Protein AF-A0A7W4DTB3-F1 (afdb_monomer)

Nearest PDB structures (foldseek):
  3ejv-assembly1_A  TM=5.074E-01  e=4.130E-02  Novosphingobium aromaticivorans DSM 12444
  3aa6-assembly1_B  TM=3.117E-01  e=7.736E-01  Gallus gallus
  4wwu-assembly1_L  TM=3.482E-01  e=9.611E-01  Saccharomyces cerevisiae S288C
  6yfn-assembly1_AA  TM=1.992E-01  e=2.695E+00  Leviviridae sp.

Solvent-accessible surface area (backbone atoms only — not comparable to full-atom values): 11008 Å² total; per-residue (Å²): 120,70,69,62,57,53,53,51,55,52,50,57,52,48,52,54,47,30,69,72,65,73,37,58,72,48,84,45,84,53,93,99,42,79,48,71,44,78,46,69,75,80,87,60,77,84,63,58,68,61,44,42,54,50,42,28,65,76,48,52,39,73,63,69,43,74,32,88,74,73,74,44,65,18,55,27,33,28,37,45,67,52,77,78,46,77,46,67,34,77,84,67,48,29,42,39,31,38,31,32,40,33,36,31,27,36,36,72,49,67,46,97,90,67,50,77,50,73,52,75,44,68,60,43,93,80,31,55,36,45,24,33,32,34,25,42,60,76,77,50,66,74,44,81,72,31,66,44,88,56,68,48,48,52,88,76,53,50,72,68,56,46,54,52,38,49,44,36,65,39,75,53,102,87,44,70,65,45,67,38,57,26,29,41,102,84,76,43,80,40,76,80

Secondary structure (DSSP, 8-state):
-HHHHHHHHHHHHHHHHHHHHTPPEEEEEETTEEEEEE---------HHHHHHHHHHHH-B-S-EE-TTT--EESEEEEEEEEEEEEE-TTSSEEEEEEEEEEEEEEE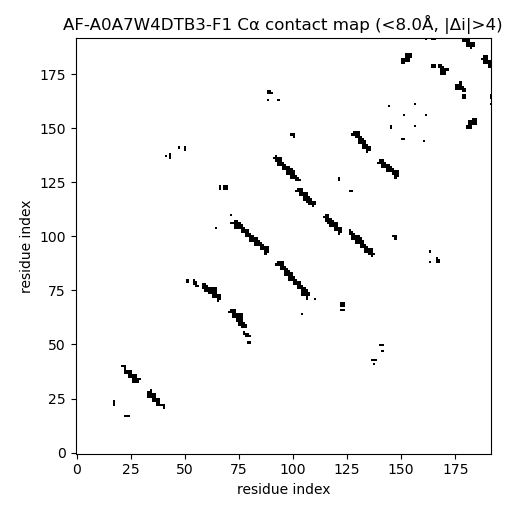EE-TTS-EEEEEEE-STTSEEEEEEEEETTTPPEEEEE-TT-PPBTTT--HHHHHHHHT-EEEETTEEEEE-EEE-TTS-EEE-

Foldseek 3Di:
DVVVVVVVVVVVVVVVVCVVQVWDWDFDDDDPDTDTDTDDPPDADPCVVVVQVVQFVVFKAQPWDQQPAVRATFRIKGKGWDFDDWDAFPVRFKIKTKTKIAIWGWGAQADPVGDTDTDIDGSDPPRMAMWMWMATPPDGDIDTLGHGPDQAEPVPDDPVSLSRQQRDFDDDPVDGRDGGWHAYPVRDIDGD

Mean predicted aligned error: 11.98 Å

pLDDT: mean 78.8, std 17.23, range [38.72, 96.88]

Radius of gyration: 24.23 Å; Cα contacts (8 Å, |Δi|>4): 323; chains: 1; bounding box: 67×29×68 Å

Structure (mmCIF, N/CA/C/O backbone):
data_AF-A0A7W4DTB3-F1
#
_entry.id   AF-A0A7W4DTB3-F1
#
loop_
_atom_site.group_PDB
_atom_site.id
_atom_site.type_symbol
_atom_site.label_atom_id
_atom_site.label_alt_id
_atom_site.label_comp_id
_atom_site.label_asym_id
_atom_site.label_entity_id
_atom_site.label_seq_id
_atom_site.pdbx_PDB_ins_code
_atom_site.Cartn_x
_atom_site.Cartn_y
_atom_site.Cartn_z
_atom_site.occupancy
_atom_site.B_iso_or_equiv
_atom_site.auth_seq_id
_atom_site.auth_comp_id
_atom_site.auth_asym_id
_atom_site.auth_atom_id
_atom_site.pdbx_PDB_model_num
ATOM 1 N N . MET A 1 1 ? -46.819 -8.241 35.708 1.00 43.91 1 MET A N 1
ATOM 2 C CA . MET A 1 1 ? -45.363 -8.417 35.913 1.00 43.91 1 MET A CA 1
ATOM 3 C C . MET A 1 1 ? -44.677 -8.988 34.667 1.00 43.91 1 MET A C 1
ATOM 5 O O . MET A 1 1 ? -43.567 -8.569 34.381 1.00 43.91 1 MET A O 1
ATOM 9 N N . GLU A 1 2 ? -45.366 -9.807 33.858 1.00 45.75 2 GLU A N 1
ATOM 10 C CA . GLU A 1 2 ? -44.845 -10.419 32.615 1.00 45.75 2 GLU A CA 1
ATOM 11 C C . GLU A 1 2 ? -44.408 -9.452 31.493 1.00 45.75 2 GLU A C 1
ATOM 13 O O . GLU A 1 2 ? -43.556 -9.803 30.679 1.00 45.75 2 GLU A O 1
ATOM 18 N N . SER A 1 3 ? -44.958 -8.232 31.407 1.00 54.69 3 SER A N 1
ATOM 19 C CA . SER A 1 3 ? -44.625 -7.311 30.304 1.00 54.69 3 SER A CA 1
ATOM 20 C C . SER A 1 3 ? -43.216 -6.718 30.410 1.00 54.69 3 SER A C 1
ATOM 22 O O . SER A 1 3 ? -42.586 -6.462 29.389 1.00 54.69 3 SER A O 1
ATOM 24 N N . LYS A 1 4 ? -42.687 -6.539 31.628 1.00 52.06 4 LYS A N 1
ATOM 25 C CA . LYS A 1 4 ? -41.342 -5.980 31.847 1.00 52.06 4 LYS A CA 1
ATOM 26 C C . LYS A 1 4 ? -40.232 -6.975 31.498 1.00 52.06 4 LYS A C 1
ATOM 28 O O . LYS A 1 4 ? -39.213 -6.572 30.947 1.00 52.06 4 LYS A O 1
ATOM 33 N N . GLU A 1 5 ? -40.441 -8.262 31.765 1.00 55.69 5 GLU A N 1
ATOM 34 C CA . GLU A 1 5 ? -39.482 -9.319 31.411 1.00 55.69 5 GLU A CA 1
ATOM 35 C C . GLU A 1 5 ? -39.421 -9.567 29.903 1.00 55.69 5 GLU A C 1
ATOM 37 O O . GLU A 1 5 ? -38.329 -9.690 29.348 1.00 55.69 5 GLU A O 1
ATOM 42 N N . LYS A 1 6 ? -40.570 -9.537 29.214 1.00 52.69 6 LYS A N 1
ATOM 43 C CA . LYS A 1 6 ? -40.611 -9.654 27.748 1.00 52.69 6 LYS A CA 1
ATOM 44 C C . LYS A 1 6 ? -39.906 -8.485 27.048 1.00 52.69 6 LYS A C 1
ATOM 46 O O . LYS A 1 6 ? -39.202 -8.707 26.069 1.00 52.69 6 LYS A O 1
ATOM 51 N N . VAL A 1 7 ? -40.026 -7.262 27.576 1.00 53.34 7 VAL A N 1
ATOM 52 C CA . VAL A 1 7 ? -39.307 -6.080 27.054 1.00 53.34 7 VAL A CA 1
ATOM 53 C C . VAL A 1 7 ? -37.794 -6.200 27.260 1.00 53.34 7 VAL A C 1
ATOM 55 O O . VAL A 1 7 ? -37.027 -5.857 26.363 1.00 53.34 7 VAL A O 1
ATOM 58 N N . LYS A 1 8 ? -37.351 -6.730 28.405 1.00 57.28 8 LYS A N 1
ATOM 59 C CA . LYS A 1 8 ? -35.924 -6.946 28.678 1.00 57.28 8 LYS A CA 1
ATOM 60 C C . LYS A 1 8 ? -35.319 -7.983 27.722 1.00 57.28 8 LYS A C 1
ATOM 62 O O . LYS A 1 8 ? -34.313 -7.704 27.086 1.00 57.28 8 LYS A O 1
ATOM 67 N N . SER A 1 9 ? -36.004 -9.110 27.527 1.00 55.34 9 SER A N 1
ATOM 68 C CA . SER A 1 9 ? -35.577 -10.169 26.600 1.00 55.34 9 SER A CA 1
ATOM 69 C C . SER A 1 9 ? -35.523 -9.711 25.134 1.00 55.34 9 SER A C 1
ATOM 71 O O . SER A 1 9 ? -34.610 -10.095 24.398 1.00 55.34 9 SER A O 1
ATOM 73 N N . ALA A 1 10 ? -36.465 -8.862 24.711 1.00 54.28 10 ALA A N 1
ATOM 74 C CA . ALA A 1 10 ? -36.450 -8.274 23.375 1.00 54.28 10 ALA A CA 1
ATOM 75 C C . ALA A 1 10 ? -35.263 -7.314 23.185 1.00 54.28 10 ALA A C 1
ATOM 77 O O . ALA A 1 10 ? -34.589 -7.379 22.161 1.00 54.28 10 ALA A O 1
ATOM 78 N N . ASN A 1 11 ? -34.959 -6.475 24.181 1.00 57.03 11 ASN A N 1
ATOM 79 C CA . ASN A 1 11 ? -33.799 -5.581 24.136 1.00 57.03 11 ASN A CA 1
ATOM 80 C C . ASN A 1 11 ? -32.469 -6.349 24.118 1.00 57.03 11 ASN A C 1
ATOM 82 O O . ASN A 1 11 ? -31.587 -5.990 23.346 1.00 57.03 11 ASN A O 1
ATOM 86 N N . ASP A 1 12 ? -32.353 -7.438 24.879 1.00 60.88 12 ASP A N 1
ATOM 87 C CA . ASP A 1 12 ? -31.153 -8.284 24.878 1.00 60.88 12 ASP A CA 1
ATOM 88 C C . ASP A 1 12 ? -30.946 -8.987 23.522 1.00 60.88 12 ASP A C 1
ATOM 90 O O . ASP A 1 12 ? -29.818 -9.211 23.092 1.00 60.88 12 ASP A O 1
ATOM 94 N N . SER A 1 13 ? -32.033 -9.328 22.823 1.00 56.81 13 SER A N 1
ATOM 95 C CA . SER A 1 13 ? -31.967 -9.933 21.483 1.00 56.81 13 SER A CA 1
ATOM 96 C C . SER A 1 13 ? -31.612 -8.909 20.404 1.00 56.81 13 SER A C 1
ATOM 98 O O . SER A 1 13 ? -30.879 -9.231 19.474 1.00 56.81 13 SER A O 1
ATOM 100 N N . ILE A 1 14 ? -32.097 -7.672 20.544 1.00 55.41 14 ILE A N 1
ATOM 101 C CA . ILE A 1 14 ? -31.749 -6.557 19.657 1.00 55.41 14 ILE A CA 1
ATOM 102 C C . ILE A 1 14 ? -30.272 -6.198 19.816 1.00 55.41 14 ILE A C 1
ATOM 104 O O . ILE A 1 14 ? -29.586 -6.114 18.807 1.00 55.41 14 ILE A O 1
ATOM 108 N N . ALA A 1 15 ? -29.767 -6.094 21.048 1.00 55.94 15 ALA A N 1
ATOM 109 C CA . ALA A 1 15 ? -28.352 -5.826 21.310 1.00 55.94 15 ALA A CA 1
ATOM 110 C C . ALA A 1 15 ? -27.435 -6.874 20.655 1.00 55.94 15 ALA A C 1
ATOM 112 O O . ALA A 1 15 ? -26.439 -6.523 20.034 1.00 55.94 15 ALA A O 1
ATOM 113 N N . LYS A 1 16 ? -27.817 -8.159 20.701 1.00 55.72 16 LYS A N 1
ATOM 114 C CA . LYS A 1 16 ? -27.079 -9.235 20.016 1.00 55.72 16 LYS A CA 1
ATOM 115 C C . LYS A 1 16 ? -27.068 -9.081 18.498 1.00 55.72 16 LYS A C 1
ATOM 117 O O . LYS A 1 16 ? -26.080 -9.426 17.860 1.00 55.72 16 LYS A O 1
ATOM 122 N N . TYR A 1 17 ? -28.164 -8.599 17.915 1.00 47.66 17 TYR A N 1
ATOM 123 C CA . TYR A 1 17 ? -28.226 -8.321 16.482 1.00 47.66 17 TYR A CA 1
ATOM 124 C C . TYR A 1 17 ? -27.432 -7.060 16.114 1.00 47.66 17 TYR A C 1
ATOM 126 O O . TYR A 1 17 ? -26.686 -7.109 15.147 1.00 47.66 17 TYR A O 1
ATOM 134 N N . GLU A 1 18 ? -27.517 -5.979 16.898 1.00 51.66 18 GLU A N 1
ATOM 135 C CA . GLU A 1 18 ? -26.706 -4.758 16.730 1.00 51.66 18 GLU A CA 1
ATOM 136 C C . GLU A 1 18 ? -25.205 -5.064 16.774 1.00 51.66 18 GLU A C 1
ATOM 138 O O . GLU A 1 18 ? -24.447 -4.577 15.936 1.00 51.66 18 GLU A O 1
ATOM 143 N N . GLU A 1 19 ? -24.794 -5.915 17.714 1.00 51.34 19 GLU A N 1
ATOM 144 C CA . GLU A 1 19 ? -23.419 -6.387 17.864 1.00 51.34 19 GLU A CA 1
ATOM 145 C C . GLU A 1 19 ? -22.994 -7.271 16.681 1.00 51.34 19 GLU A C 1
ATOM 147 O O . GLU A 1 19 ? -21.894 -7.115 16.155 1.00 51.34 19 GLU A O 1
ATOM 152 N N . ALA A 1 20 ? -23.886 -8.142 16.195 1.00 45.22 20 ALA A N 1
ATOM 153 C CA . ALA A 1 20 ? -23.613 -9.016 15.055 1.00 45.22 20 ALA A CA 1
ATOM 154 C C . ALA A 1 20 ? -23.569 -8.287 13.699 1.00 45.22 20 ALA A C 1
ATOM 156 O O . ALA A 1 20 ? -22.930 -8.784 12.772 1.00 45.22 20 ALA A O 1
ATOM 157 N N . THR A 1 21 ? -24.253 -7.145 13.548 1.00 40.19 21 THR A N 1
ATOM 158 C CA . THR A 1 21 ? -24.394 -6.448 12.253 1.00 40.19 21 THR A CA 1
ATOM 159 C C . THR A 1 21 ? -23.811 -5.037 12.214 1.00 40.19 21 THR A C 1
ATOM 161 O O . THR A 1 21 ? -23.895 -4.391 11.170 1.00 40.19 21 THR A O 1
ATOM 164 N N . GLN A 1 22 ? -23.234 -4.544 13.317 1.00 45.69 22 GLN A N 1
ATOM 165 C CA . GLN A 1 22 ? -22.662 -3.193 13.451 1.00 45.69 22 GLN A CA 1
ATOM 166 C C . GLN A 1 22 ? -23.616 -2.056 13.026 1.00 45.69 22 GLN A C 1
ATOM 168 O O . GLN A 1 22 ? -23.198 -1.002 12.547 1.00 45.69 22 GLN A O 1
ATOM 173 N N . THR A 1 23 ? -24.925 -2.246 13.193 1.00 47.22 23 THR A N 1
ATOM 174 C CA . THR A 1 23 ? -25.947 -1.229 12.891 1.00 47.22 23 THR A CA 1
ATOM 175 C C . THR A 1 23 ? -26.345 -0.474 14.152 1.00 47.22 23 THR A C 1
ATOM 177 O O . THR A 1 23 ? -26.603 -1.093 15.181 1.00 47.22 23 THR A O 1
ATOM 180 N N . LYS A 1 24 ? -26.452 0.858 14.071 1.00 48.97 24 LYS A N 1
ATOM 181 C CA . LYS A 1 24 ? -26.896 1.713 15.182 1.00 48.97 24 LYS A CA 1
ATOM 182 C C . LYS A 1 24 ? -28.392 1.991 15.065 1.00 48.97 24 LYS A C 1
ATOM 184 O O . LYS A 1 24 ? -28.848 2.461 14.025 1.00 48.97 24 LYS A O 1
ATOM 189 N N . ILE A 1 25 ? -29.147 1.742 16.129 1.00 50.62 25 ILE A N 1
ATOM 190 C CA . ILE A 1 25 ? -30.555 2.133 16.204 1.00 50.62 25 ILE A CA 1
ATOM 191 C C . ILE A 1 25 ? -30.652 3.574 16.717 1.00 50.62 25 ILE A C 1
ATOM 193 O O . ILE A 1 25 ? -30.139 3.897 17.789 1.00 50.62 25 ILE A O 1
ATOM 197 N N . THR A 1 26 ? -31.334 4.447 15.976 1.00 50.59 26 THR A N 1
ATOM 198 C CA . THR A 1 26 ? -31.724 5.784 16.455 1.00 50.59 26 THR A CA 1
ATOM 199 C C . THR A 1 26 ? -33.208 5.807 16.805 1.00 50.59 26 THR A C 1
ATOM 201 O O . THR A 1 26 ? -34.052 5.367 16.025 1.00 50.59 26 THR A O 1
ATOM 204 N N . GLU A 1 27 ? -33.534 6.301 18.002 1.00 41.25 27 GLU A N 1
ATOM 205 C CA . GLU A 1 27 ? -34.921 6.462 18.445 1.00 41.25 27 GLU A CA 1
ATOM 206 C C . GLU A 1 27 ? -35.532 7.721 17.826 1.00 41.25 27 GLU A C 1
ATOM 208 O O . GLU A 1 27 ? -35.135 8.840 18.156 1.00 41.25 27 GLU A O 1
ATOM 213 N N . VAL A 1 28 ? -36.540 7.546 16.970 1.00 45.19 28 VAL A N 1
ATOM 214 C CA . VAL A 1 28 ? -37.376 8.649 16.487 1.00 45.19 28 VAL A CA 1
ATOM 215 C C . VAL 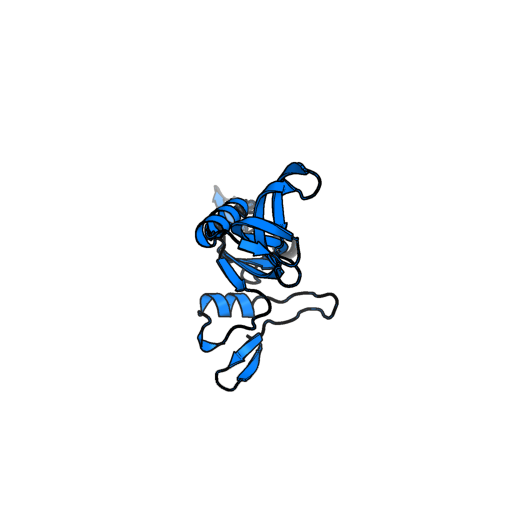A 1 28 ? -38.710 8.589 17.231 1.00 45.19 28 VAL A C 1
ATOM 217 O O . VAL A 1 28 ? -39.398 7.566 17.235 1.00 45.19 28 VAL A O 1
ATOM 220 N N . LYS A 1 29 ? -39.075 9.680 17.914 1.00 42.56 29 LYS A N 1
ATOM 221 C CA . LYS A 1 29 ? -40.377 9.806 18.586 1.00 42.56 29 LYS A CA 1
ATOM 222 C C . LYS A 1 29 ? -41.400 10.368 17.603 1.00 42.56 29 LYS A C 1
ATOM 224 O O . LYS A 1 29 ? -41.325 11.545 17.262 1.00 42.56 29 LYS A O 1
ATOM 229 N N . GLN A 1 30 ? -42.369 9.550 17.204 1.00 39.62 30 GLN A N 1
ATOM 230 C CA . GLN A 1 30 ? -43.551 9.986 16.461 1.00 39.62 30 GLN A CA 1
ATOM 231 C C . GLN A 1 30 ? -44.800 9.415 17.148 1.00 39.62 30 GLN A C 1
ATOM 233 O O . GLN A 1 30 ? -44.889 8.212 17.368 1.00 39.62 30 GLN A O 1
ATOM 238 N N . ASP A 1 31 ? -45.722 10.292 17.559 1.00 39.78 31 ASP A N 1
ATOM 239 C CA . ASP A 1 31 ? -47.079 9.984 18.042 1.00 39.78 31 ASP A CA 1
ATOM 240 C C . ASP A 1 31 ? -47.229 8.717 18.910 1.00 39.78 31 ASP A C 1
ATOM 242 O O . ASP A 1 31 ? -47.778 7.699 18.496 1.00 39.78 31 ASP A O 1
ATOM 246 N N . ASN A 1 32 ? -46.764 8.803 20.164 1.00 46.94 32 ASN A N 1
ATOM 247 C CA . ASN A 1 32 ? -46.911 7.780 21.216 1.00 46.94 32 ASN A CA 1
ATOM 248 C C . ASN A 1 32 ? -46.344 6.379 20.897 1.00 46.94 32 ASN A C 1
ATOM 250 O O . ASN A 1 32 ? -46.542 5.452 21.686 1.00 46.94 32 ASN A O 1
ATOM 254 N N . VAL A 1 33 ? -45.580 6.230 19.812 1.00 38.72 33 VAL A N 1
ATOM 255 C CA . VAL A 1 33 ? -44.836 5.015 19.468 1.00 38.72 33 VAL A CA 1
ATOM 256 C C . VAL A 1 33 ? -43.369 5.385 19.237 1.00 38.72 33 VAL A C 1
ATOM 258 O O . VAL A 1 33 ? -43.036 6.229 18.411 1.00 38.72 33 VAL A O 1
ATOM 261 N N . THR A 1 34 ? -42.458 4.759 19.983 1.00 40.50 34 THR A N 1
ATOM 262 C CA . THR A 1 34 ? -41.018 4.872 19.712 1.00 40.50 34 THR A CA 1
ATOM 263 C C . THR A 1 34 ? -40.685 3.929 18.560 1.00 40.50 34 THR A C 1
ATOM 265 O O . THR A 1 34 ? -40.636 2.713 18.755 1.00 40.50 34 THR A O 1
ATOM 268 N N . VAL A 1 35 ? -40.485 4.464 17.356 1.00 43.41 35 VAL A N 1
ATOM 269 C CA . VAL A 1 35 ? -40.032 3.671 16.207 1.00 43.41 35 VAL A CA 1
ATOM 270 C C . VAL A 1 35 ? -38.503 3.678 16.216 1.00 43.41 35 VAL A C 1
ATOM 272 O O . VAL A 1 35 ? -37.864 4.725 16.127 1.00 43.41 35 VAL A O 1
ATOM 275 N N . LYS A 1 36 ? -37.916 2.491 16.394 1.00 47.53 36 LYS A N 1
ATOM 276 C CA . LYS A 1 36 ? -36.474 2.245 16.294 1.00 47.53 36 LYS A CA 1
ATOM 277 C C . LYS A 1 36 ? -36.113 2.161 14.810 1.00 47.53 36 LYS A C 1
ATOM 279 O O . LYS A 1 36 ? -36.442 1.168 14.164 1.00 47.53 36 LYS A O 1
ATOM 284 N N . GLU A 1 37 ? -35.493 3.200 14.260 1.00 46.69 37 GLU A N 1
ATOM 285 C CA . GLU A 1 37 ? -35.033 3.185 12.870 1.00 46.69 37 GLU A CA 1
ATOM 286 C C . GLU A 1 37 ? -33.700 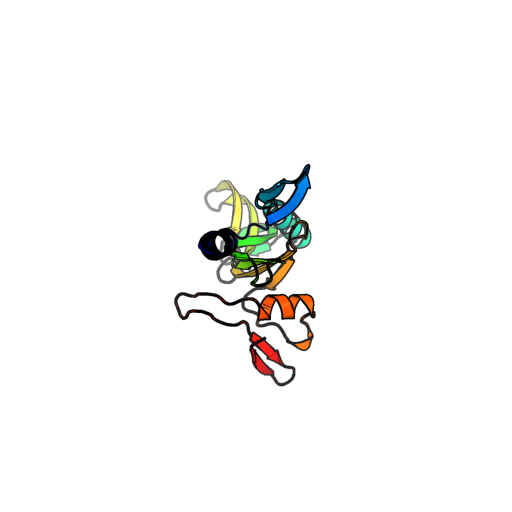2.431 12.786 1.00 46.69 37 GLU A C 1
ATOM 288 O O . GLU A 1 37 ? -32.745 2.740 13.503 1.00 46.69 37 GLU A O 1
ATOM 293 N N . ILE A 1 38 ? -33.650 1.411 11.928 1.00 47.66 38 ILE A N 1
ATOM 294 C CA . ILE A 1 38 ? -32.428 0.665 11.627 1.00 47.66 38 ILE A CA 1
ATOM 295 C C . ILE A 1 38 ? -31.621 1.523 10.654 1.00 47.66 38 ILE A C 1
ATOM 297 O O . ILE A 1 38 ? -31.946 1.583 9.465 1.00 47.66 38 ILE A O 1
ATOM 301 N N . VAL A 1 39 ? -30.572 2.190 11.138 1.00 52.28 39 VAL A N 1
ATOM 302 C CA . VAL A 1 39 ? -29.661 2.913 10.248 1.00 52.28 39 VAL A CA 1
ATOM 303 C C . VAL A 1 39 ? -28.894 1.872 9.438 1.00 52.28 39 VAL A C 1
ATOM 305 O O . VAL A 1 39 ? -28.107 1.091 9.975 1.00 52.28 39 VAL A O 1
ATOM 308 N N . LYS A 1 40 ? -29.177 1.828 8.135 1.00 50.81 40 LYS A N 1
ATOM 309 C CA . LYS A 1 40 ? -28.500 0.963 7.163 1.00 50.81 40 LYS A CA 1
ATOM 310 C C . LYS A 1 40 ? -26.979 1.171 7.282 1.00 50.81 40 LYS A C 1
ATOM 312 O O . LYS A 1 40 ? -26.571 2.326 7.433 1.00 50.81 40 LYS A O 1
ATOM 317 N N . PRO A 1 41 ? -26.140 0.118 7.198 1.00 55.50 41 PRO A N 1
ATOM 318 C CA . PRO A 1 41 ? -24.694 0.303 7.179 1.00 55.50 41 PRO A CA 1
ATOM 319 C C . PRO A 1 41 ? -24.340 1.327 6.101 1.00 55.50 41 PRO A C 1
ATOM 321 O O . PRO A 1 41 ? -24.828 1.247 4.968 1.00 55.50 41 PRO A O 1
ATOM 324 N N . MET A 1 42 ? -23.561 2.336 6.490 1.00 58.28 42 MET A N 1
ATOM 325 C CA . MET A 1 42 ? -23.154 3.400 5.586 1.00 58.28 42 MET A CA 1
ATOM 326 C C . MET A 1 42 ? -22.261 2.767 4.523 1.00 58.28 42 MET A C 1
ATOM 328 O O . MET A 1 42 ? -21.120 2.405 4.797 1.00 58.28 42 MET A O 1
ATOM 332 N N . ALA A 1 43 ? -22.801 2.578 3.319 1.00 65.69 43 ALA A N 1
ATOM 333 C CA . ALA A 1 43 ? -21.998 2.163 2.185 1.00 65.69 43 ALA A CA 1
ATOM 334 C C . ALA A 1 43 ? -21.000 3.287 1.906 1.00 65.69 43 ALA A C 1
ATOM 336 O O . ALA A 1 43 ? -21.387 4.381 1.494 1.00 65.69 43 ALA A O 1
ATOM 337 N N . PHE A 1 44 ? -19.726 3.027 2.162 1.00 69.62 44 PHE A N 1
ATOM 338 C CA . PHE A 1 44 ? -18.643 3.916 1.780 1.00 69.62 44 PHE A CA 1
ATOM 339 C C . PHE A 1 44 ? -17.885 3.268 0.622 1.00 69.62 44 PHE A C 1
ATOM 341 O O . PHE A 1 44 ? -17.809 2.042 0.504 1.00 69.62 44 PHE A O 1
ATOM 348 N N . LYS A 1 45 ? -17.340 4.095 -0.265 1.00 78.88 45 LYS A N 1
ATOM 349 C CA . LYS A 1 45 ? -16.458 3.605 -1.318 1.00 78.88 45 LYS A CA 1
ATOM 350 C C . LYS A 1 45 ? -15.049 3.491 -0.752 1.00 78.88 45 LYS A C 1
ATOM 352 O O . LYS A 1 45 ? -14.552 4.413 -0.107 1.00 78.88 45 LYS A O 1
ATOM 357 N N . ALA A 1 46 ? -14.414 2.343 -0.971 1.00 80.56 46 ALA A N 1
ATOM 358 C CA . ALA A 1 46 ? -13.017 2.174 -0.597 1.00 80.56 46 ALA A CA 1
ATOM 359 C C . ALA A 1 46 ? -12.119 3.096 -1.439 1.00 80.56 46 ALA A C 1
ATOM 361 O O . ALA A 1 46 ? -11.172 3.650 -0.898 1.00 80.56 46 ALA A O 1
ATOM 362 N N . ASP A 1 47 ? -12.450 3.321 -2.718 1.00 89.50 47 ASP A N 1
ATOM 363 C CA . ASP A 1 47 ? -11.700 4.186 -3.644 1.00 89.50 47 ASP A CA 1
ATOM 364 C C . ASP A 1 47 ? -10.206 3.811 -3.747 1.00 89.50 47 ASP A C 1
ATOM 366 O O . ASP A 1 47 ? -9.328 4.671 -3.764 1.00 89.50 47 ASP A O 1
ATOM 370 N N . TRP A 1 48 ? -9.910 2.506 -3.775 1.00 92.69 48 TRP A N 1
ATOM 371 C CA . TRP A 1 48 ? -8.536 1.995 -3.841 1.00 92.69 48 TRP A CA 1
ATOM 372 C C . TRP A 1 48 ? -7.837 2.330 -5.168 1.00 92.69 48 TRP A C 1
ATOM 374 O O . TRP A 1 48 ? -6.681 2.736 -5.162 1.00 92.69 48 TRP A O 1
ATOM 384 N N . GLU A 1 49 ? -8.556 2.266 -6.290 1.00 92.75 49 GLU A N 1
ATOM 385 C CA . GLU A 1 49 ? -8.024 2.616 -7.618 1.00 92.75 49 GLU A CA 1
ATOM 386 C C . GLU A 1 49 ? -7.497 4.064 -7.660 1.00 92.75 49 GLU A C 1
ATOM 388 O O . GLU A 1 49 ? -6.433 4.330 -8.212 1.00 92.75 49 GLU A O 1
ATOM 393 N N . ILE A 1 50 ? -8.181 4.996 -6.979 1.00 94.31 50 ILE A N 1
ATOM 394 C CA . ILE A 1 50 ? -7.746 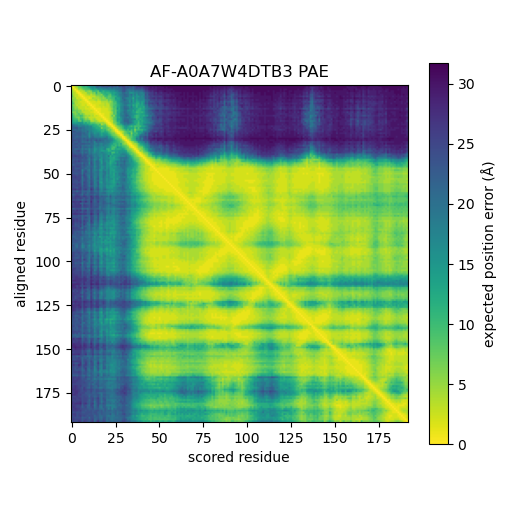6.401 -6.872 1.00 94.31 50 ILE A CA 1
ATOM 395 C C . ILE A 1 50 ? -6.397 6.498 -6.145 1.00 94.31 50 ILE A C 1
ATOM 397 O O . ILE A 1 50 ? -5.537 7.304 -6.508 1.00 94.31 50 ILE A O 1
ATOM 401 N N . PHE A 1 51 ? -6.200 5.678 -5.111 1.00 95.50 5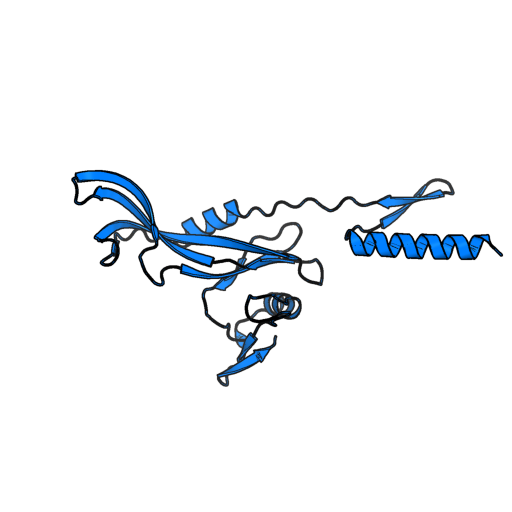1 PHE A N 1
ATOM 402 C CA . PHE A 1 51 ? -4.932 5.613 -4.392 1.00 95.50 51 PHE A CA 1
ATOM 403 C C . PHE A 1 51 ? -3.811 5.037 -5.262 1.00 95.50 51 PHE A C 1
ATOM 405 O O . PHE A 1 51 ? -2.724 5.612 -5.283 1.00 95.50 51 PHE A O 1
ATOM 412 N N . GLU A 1 52 ? -4.064 3.962 -6.010 1.00 95.44 52 GLU A N 1
ATOM 413 C CA . GLU A 1 52 ? -3.073 3.370 -6.920 1.00 95.44 52 GLU A CA 1
ATOM 414 C C . GLU A 1 52 ? -2.634 4.354 -8.013 1.00 95.44 52 GLU A C 1
ATOM 416 O O . GLU A 1 52 ? -1.437 4.495 -8.274 1.00 95.44 52 GLU A O 1
ATOM 421 N N . GLU A 1 53 ? -3.573 5.094 -8.609 1.00 95.88 53 GLU A N 1
ATOM 422 C CA . GLU A 1 53 ? -3.265 6.131 -9.600 1.00 95.88 53 GLU A CA 1
ATOM 423 C C . GLU A 1 53 ? -2.401 7.254 -9.010 1.00 95.88 53 GLU A C 1
ATOM 425 O O . GLU A 1 53 ? -1.407 7.673 -9.618 1.00 95.88 53 GLU A O 1
ATOM 430 N N . LYS A 1 54 ? -2.754 7.728 -7.807 1.00 96.62 54 LYS A N 1
ATOM 431 C CA . LYS A 1 54 ? -1.988 8.752 -7.085 1.00 96.62 54 LYS A CA 1
ATOM 432 C C . LYS A 1 54 ? -0.579 8.253 -6.762 1.00 96.62 54 LYS A C 1
ATOM 434 O O . LYS A 1 54 ? 0.389 8.946 -7.072 1.00 96.62 54 LYS A O 1
ATOM 439 N N . LEU A 1 55 ? -0.456 7.034 -6.236 1.00 96.50 55 LEU A N 1
ATOM 440 C CA . LEU A 1 55 ? 0.822 6.408 -5.902 1.00 96.50 55 LEU A CA 1
ATOM 441 C C . LEU A 1 55 ? 1.715 6.248 -7.137 1.00 96.50 55 LEU A C 1
ATOM 443 O O . LEU A 1 55 ? 2.892 6.618 -7.093 1.00 96.50 55 LEU A O 1
ATOM 447 N N . LYS A 1 56 ? 1.164 5.753 -8.253 1.00 96.38 56 LYS A N 1
ATOM 448 C CA . LYS A 1 56 ? 1.892 5.642 -9.524 1.00 96.38 56 LYS A CA 1
ATOM 449 C C . LYS A 1 56 ? 2.438 7.000 -9.941 1.00 96.38 56 LYS A C 1
ATOM 451 O O . LYS A 1 56 ? 3.624 7.111 -10.230 1.00 96.38 56 LYS A O 1
ATOM 456 N N . LYS A 1 57 ? 1.600 8.039 -9.932 1.00 96.88 57 LYS A N 1
ATOM 457 C CA . LYS A 1 57 ? 1.993 9.396 -10.331 1.00 96.88 57 LYS A CA 1
ATOM 458 C C . LYS A 1 57 ? 3.080 9.990 -9.430 1.00 96.88 57 LYS A C 1
ATOM 460 O O . LYS A 1 57 ? 4.001 10.616 -9.941 1.00 96.88 57 LYS A O 1
ATOM 465 N N . GLU A 1 58 ? 2.972 9.808 -8.118 1.00 96.50 58 GLU A N 1
ATOM 466 C CA . GLU A 1 58 ? 3.921 10.349 -7.134 1.00 96.50 58 GLU A CA 1
ATOM 467 C C . GLU A 1 58 ? 5.281 9.642 -7.157 1.00 96.50 58 GLU A C 1
ATOM 469 O O . GLU A 1 58 ? 6.295 10.245 -6.816 1.00 96.50 58 GLU A O 1
ATOM 474 N N . THR A 1 59 ? 5.313 8.374 -7.569 1.00 95.94 59 THR A N 1
ATOM 475 C CA . THR A 1 59 ? 6.524 7.538 -7.543 1.00 95.94 59 THR A CA 1
ATOM 476 C C . THR A 1 59 ? 7.109 7.251 -8.922 1.00 95.94 59 THR A C 1
ATOM 478 O O . THR A 1 59 ? 8.083 6.503 -9.027 1.00 95.94 59 THR A O 1
ATOM 481 N N . MET A 1 60 ? 6.520 7.814 -9.979 1.00 96.75 60 MET A N 1
ATOM 482 C CA . MET A 1 60 ? 6.993 7.621 -11.342 1.00 96.75 60 MET A CA 1
ATOM 483 C C . MET A 1 60 ? 8.357 8.286 -11.538 1.00 96.75 60 MET A C 1
ATOM 485 O O . MET A 1 60 ? 8.500 9.500 -11.408 1.00 96.75 60 MET A O 1
ATOM 489 N N . ASP A 1 61 ? 9.344 7.483 -11.915 1.00 96.31 61 ASP A N 1
ATOM 490 C CA . ASP A 1 61 ? 10.664 7.923 -12.346 1.00 96.31 61 ASP A CA 1
ATOM 491 C C . ASP A 1 61 ? 10.790 7.682 -13.850 1.00 96.31 61 ASP A C 1
ATOM 493 O O . ASP A 1 61 ? 10.820 6.539 -14.309 1.00 96.31 61 ASP A O 1
ATOM 497 N N . THR A 1 62 ? 10.844 8.770 -14.617 1.00 95.81 62 THR A N 1
ATOM 498 C CA . THR A 1 62 ? 10.951 8.747 -16.082 1.00 95.81 62 THR A CA 1
ATOM 499 C C . THR A 1 62 ? 12.387 8.589 -16.578 1.00 95.81 62 THR A C 1
ATOM 501 O O . THR A 1 62 ? 12.647 8.756 -17.768 1.00 95.81 62 THR A O 1
ATOM 504 N N . THR A 1 63 ? 13.340 8.330 -15.683 1.00 94.19 63 THR A N 1
ATOM 505 C CA . THR A 1 63 ? 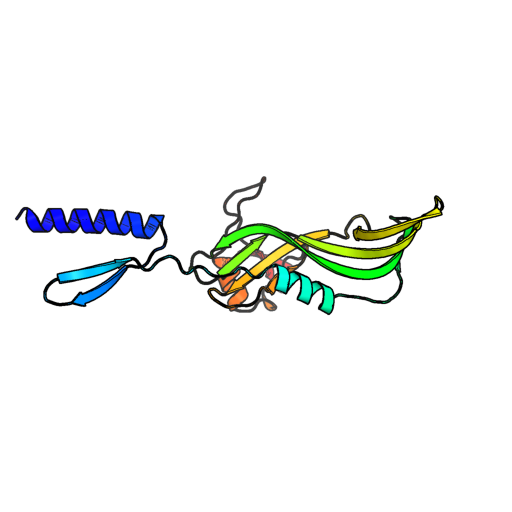14.711 7.995 -16.059 1.00 94.19 63 THR A CA 1
ATOM 506 C C . THR A 1 63 ? 14.730 6.579 -16.633 1.00 94.19 63 THR A C 1
ATOM 508 O O . THR A 1 63 ? 14.369 5.637 -15.921 1.00 94.19 63 THR A O 1
ATOM 511 N N . PRO A 1 64 ? 15.170 6.383 -17.891 1.00 91.25 64 PRO A N 1
ATOM 512 C CA . PRO A 1 64 ? 15.249 5.049 -18.464 1.00 91.25 64 PRO A CA 1
ATOM 513 C C . PRO A 1 64 ? 16.138 4.136 -17.620 1.00 91.25 64 PRO A C 1
ATOM 515 O O . PRO A 1 64 ? 17.255 4.506 -17.251 1.00 91.25 64 PRO A O 1
ATOM 518 N N . TYR A 1 65 ? 15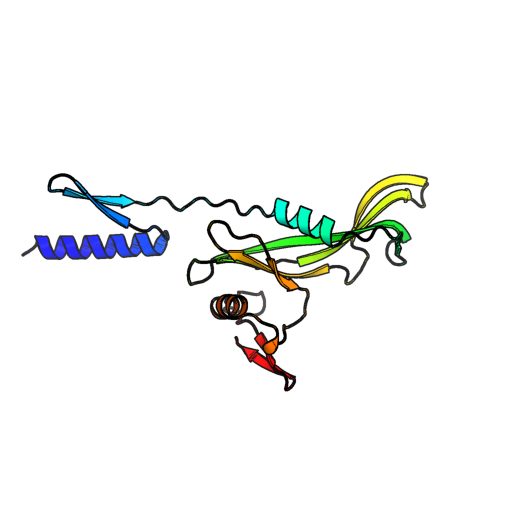.658 2.927 -17.347 1.00 90.44 65 TYR A N 1
ATOM 519 C CA . TYR A 1 65 ? 16.329 1.974 -16.467 1.00 90.44 65 TYR A CA 1
ATOM 520 C C . TYR A 1 65 ? 16.536 0.643 -17.182 1.00 90.44 65 TYR A C 1
ATOM 522 O O . TYR A 1 65 ? 15.592 0.062 -17.708 1.00 90.44 65 TYR A O 1
ATOM 530 N N . TYR A 1 66 ? 17.770 0.144 -17.200 1.00 90.88 66 TYR A N 1
ATOM 531 C CA . TYR A 1 66 ? 18.063 -1.206 -17.675 1.00 90.88 66 TYR A CA 1
ATOM 532 C C . TYR A 1 66 ? 18.159 -2.158 -16.485 1.00 90.88 66 TYR A C 1
ATOM 534 O O . TYR A 1 66 ? 18.977 -1.946 -15.587 1.00 90.88 66 TYR A O 1
ATOM 542 N N . SER A 1 67 ? 17.330 -3.200 -16.478 1.00 88.75 67 SER A N 1
ATOM 543 C CA . SER A 1 67 ? 17.378 -4.242 -15.454 1.00 88.75 67 SER A CA 1
ATOM 544 C C . SER A 1 67 ? 18.203 -5.418 -15.947 1.00 88.75 67 SER A C 1
ATOM 546 O O . SER A 1 67 ? 17.850 -6.100 -16.906 1.00 88.75 67 SER A O 1
ATOM 548 N N . GLU A 1 68 ? 19.273 -5.720 -15.219 1.00 88.25 68 GLU A N 1
ATOM 549 C CA . GLU A 1 68 ? 20.074 -6.917 -15.472 1.00 88.25 68 GLU A CA 1
ATOM 550 C C . GLU A 1 68 ? 19.316 -8.222 -15.196 1.00 88.25 68 GLU A C 1
ATOM 552 O O . GLU A 1 68 ? 19.732 -9.271 -15.684 1.00 88.25 68 GLU A O 1
ATOM 557 N N . VAL A 1 69 ? 18.228 -8.173 -14.418 1.00 87.56 69 VAL A N 1
ATOM 558 C CA . VAL A 1 69 ? 17.434 -9.353 -14.043 1.00 87.56 69 VAL A CA 1
ATOM 559 C C . VAL A 1 69 ? 16.475 -9.745 -15.162 1.00 87.56 69 VAL A C 1
ATOM 561 O O . VAL A 1 69 ? 16.389 -10.916 -15.509 1.00 87.56 69 VAL A O 1
ATOM 564 N N . THR A 1 70 ? 15.777 -8.762 -15.728 1.00 86.94 70 THR A N 1
ATOM 565 C CA . THR A 1 70 ? 14.770 -8.979 -16.785 1.00 86.94 70 THR A CA 1
ATOM 566 C C . THR A 1 70 ? 15.342 -8.811 -18.191 1.00 86.94 70 THR A C 1
ATOM 568 O O . THR A 1 70 ? 14.679 -9.163 -19.154 1.00 86.94 70 THR A O 1
ATOM 571 N N . LYS A 1 71 ? 16.572 -8.286 -18.322 1.00 88.50 71 LYS A N 1
ATOM 572 C CA . LYS A 1 71 ? 17.218 -7.935 -19.603 1.00 88.50 71 LYS A CA 1
ATOM 573 C C . LYS A 1 71 ? 16.432 -6.915 -20.435 1.00 88.50 71 LYS A C 1
ATOM 575 O O . LYS A 1 71 ? 16.691 -6.725 -21.618 1.00 88.50 71 LYS A O 1
ATOM 580 N N . HIS A 1 72 ? 15.531 -6.176 -19.792 1.00 89.81 72 HIS A N 1
ATOM 581 C CA . HIS A 1 72 ? 14.726 -5.138 -20.419 1.00 89.81 72 HIS A CA 1
ATOM 582 C C . HIS A 1 72 ? 15.218 -3.732 -20.070 1.00 89.81 72 HIS A C 1
ATOM 584 O O . HIS A 1 72 ? 15.717 -3.462 -18.970 1.00 89.81 72 HIS A O 1
ATOM 590 N N . ARG A 1 73 ? 15.057 -2.812 -21.030 1.00 91.88 73 ARG A N 1
ATOM 591 C CA . ARG A 1 73 ? 15.213 -1.370 -20.821 1.00 91.88 73 ARG A CA 1
ATOM 592 C C . ARG A 1 73 ? 13.833 -0.736 -20.700 1.00 91.88 73 ARG A C 1
ATOM 594 O O . ARG A 1 73 ? 13.110 -0.633 -21.683 1.00 91.88 73 ARG A O 1
ATOM 601 N N . TYR A 1 74 ? 13.503 -0.295 -19.499 1.00 94.25 74 TYR A N 1
ATOM 602 C CA . TYR A 1 74 ? 12.242 0.355 -19.179 1.00 94.25 74 TYR A CA 1
ATOM 603 C C . TYR A 1 74 ? 12.301 1.843 -19.494 1.00 94.25 74 TYR A C 1
ATOM 605 O O . TYR A 1 74 ? 13.320 2.497 -19.251 1.00 94.25 74 TYR A O 1
ATOM 613 N N . GLN A 1 75 ? 11.196 2.375 -20.011 1.00 95.06 75 GLN A N 1
ATOM 614 C CA . GLN A 1 75 ? 11.061 3.800 -20.310 1.00 95.06 75 GLN A CA 1
ATOM 615 C C . GLN A 1 75 ? 10.894 4.622 -19.028 1.00 95.06 75 GLN A C 1
ATOM 617 O O . GLN A 1 75 ? 11.460 5.703 -18.899 1.00 95.06 75 GLN A O 1
ATOM 622 N N . TYR A 1 76 ? 10.134 4.082 -18.075 1.00 95.94 76 TYR A N 1
ATOM 623 C CA . TYR A 1 76 ? 9.940 4.643 -16.746 1.00 95.94 76 TYR A CA 1
ATOM 624 C C . TYR A 1 76 ? 9.683 3.525 -15.734 1.00 95.94 76 TYR A C 1
ATOM 626 O O . TYR A 1 76 ? 9.333 2.398 -16.095 1.00 95.94 76 TYR A O 1
ATOM 634 N N . THR A 1 77 ? 9.856 3.835 -14.453 1.00 96.44 77 THR A N 1
ATOM 635 C CA . THR A 1 77 ? 9.512 2.940 -13.341 1.00 96.44 77 THR A CA 1
ATOM 636 C C . THR A 1 77 ? 8.527 3.625 -12.409 1.00 96.44 77 THR A C 1
ATOM 638 O O . THR A 1 77 ? 8.474 4.850 -12.370 1.00 96.44 77 THR A O 1
ATOM 641 N N . PHE A 1 78 ? 7.723 2.863 -11.678 1.00 96.88 78 PHE A N 1
ATOM 642 C CA . PHE A 1 78 ? 6.751 3.409 -10.730 1.00 96.88 78 PHE A CA 1
ATOM 643 C C . PHE A 1 78 ? 6.455 2.407 -9.615 1.00 96.88 78 PHE A C 1
ATOM 645 O O . PHE A 1 78 ? 6.780 1.223 -9.721 1.00 96.88 78 PHE A O 1
ATOM 652 N N . THR A 1 79 ? 5.843 2.878 -8.532 1.00 95.62 79 THR A N 1
ATOM 653 C CA . THR A 1 79 ? 5.335 2.020 -7.458 1.00 95.62 79 THR A CA 1
ATOM 654 C C . THR A 1 79 ? 3.852 1.757 -7.667 1.00 95.62 79 THR A C 1
ATOM 656 O O . THR A 1 79 ? 3.088 2.671 -7.970 1.00 95.62 79 THR A O 1
ATOM 659 N N . THR A 1 80 ? 3.447 0.509 -7.473 1.00 95.44 80 THR A N 1
ATOM 660 C CA . THR A 1 80 ? 2.051 0.099 -7.344 1.00 95.44 80 THR A CA 1
ATOM 661 C C . THR A 1 80 ? 1.816 -0.551 -5.982 1.00 95.44 80 THR A C 1
ATOM 663 O O . THR A 1 80 ? 2.768 -0.930 -5.289 1.00 95.44 80 THR A O 1
ATOM 666 N N . ALA A 1 81 ? 0.553 -0.679 -5.597 1.00 95.25 81 ALA A N 1
ATOM 667 C CA . ALA A 1 81 ? 0.129 -1.327 -4.369 1.00 95.25 81 ALA A CA 1
ATOM 668 C C . ALA A 1 81 ? -0.855 -2.458 -4.682 1.00 95.25 81 ALA A C 1
ATOM 670 O O . ALA A 1 81 ? -1.468 -2.486 -5.738 1.00 95.25 81 ALA A O 1
ATOM 671 N N . SER A 1 82 ? -1.001 -3.404 -3.767 1.00 93.06 82 SER A N 1
ATOM 672 C CA . SER A 1 82 ? -2.069 -4.403 -3.813 1.00 93.06 82 SER A CA 1
ATOM 673 C C . SER A 1 82 ? -2.553 -4.687 -2.403 1.00 93.06 82 SER A C 1
ATOM 675 O O . SER A 1 82 ? -1.782 -4.526 -1.459 1.00 93.06 82 SER A O 1
ATOM 677 N N . ILE A 1 83 ? -3.807 -5.116 -2.259 1.00 92.00 83 ILE A N 1
ATOM 678 C CA . ILE A 1 83 ? -4.399 -5.541 -0.985 1.00 92.00 83 ILE A CA 1
ATOM 679 C C . ILE A 1 83 ? -4.639 -7.047 -1.028 1.00 92.00 83 ILE A C 1
ATOM 681 O O . ILE A 1 83 ? -5.163 -7.578 -2.005 1.00 92.00 83 ILE A O 1
ATOM 685 N N . THR A 1 84 ? -4.279 -7.727 0.053 1.00 88.94 84 THR A N 1
ATOM 686 C CA . THR A 1 84 ? -4.594 -9.139 0.290 1.00 88.94 84 THR A CA 1
ATOM 687 C C . THR A 1 84 ? -5.671 -9.320 1.349 1.00 88.94 84 THR A C 1
ATOM 689 O O . THR A 1 84 ? -6.412 -10.297 1.286 1.00 88.94 84 THR A O 1
ATOM 692 N N . ASP A 1 85 ? -5.767 -8.396 2.304 1.00 86.12 85 ASP A N 1
ATOM 693 C CA . ASP A 1 85 ? -6.721 -8.463 3.406 1.00 86.12 85 ASP A CA 1
ATOM 694 C C . ASP A 1 85 ? -7.118 -7.059 3.873 1.00 86.12 85 ASP A C 1
ATOM 696 O O . ASP A 1 85 ? -6.305 -6.132 3.824 1.00 86.12 85 ASP A O 1
ATOM 700 N N . ILE A 1 86 ? -8.361 -6.897 4.324 1.00 87.94 86 ILE A N 1
ATOM 701 C CA . ILE A 1 86 ? -8.885 -5.626 4.828 1.00 87.94 86 ILE A CA 1
ATOM 702 C C . ILE A 1 86 ? -9.770 -5.862 6.047 1.00 87.94 86 ILE A C 1
ATOM 704 O O . ILE A 1 86 ? -10.639 -6.732 6.049 1.00 87.94 86 ILE A O 1
ATOM 708 N N . GLN A 1 87 ? -9.582 -5.031 7.064 1.00 84.25 87 GLN A N 1
ATOM 709 C CA . GLN A 1 87 ? -10.378 -5.044 8.280 1.00 84.25 87 GLN A CA 1
ATOM 710 C C . GLN A 1 87 ? -10.727 -3.627 8.724 1.00 84.25 87 GLN A C 1
ATOM 712 O O . GLN A 1 87 ? -10.078 -2.649 8.351 1.00 84.25 87 GLN A O 1
ATOM 717 N N . THR A 1 88 ? -11.771 -3.514 9.533 1.00 83.69 88 THR A N 1
ATOM 718 C CA . THR A 1 88 ? -12.086 -2.276 10.246 1.00 83.69 88 THR A CA 1
ATOM 719 C C . THR A 1 88 ? -11.336 -2.274 11.576 1.00 83.69 88 THR A C 1
ATOM 721 O O . THR A 1 88 ? -11.215 -3.319 12.212 1.00 83.69 88 THR A O 1
ATOM 724 N N . SER A 1 89 ? -10.827 -1.120 12.007 1.00 79.62 89 SER A N 1
ATOM 725 C CA . SER A 1 89 ? -10.266 -0.962 13.352 1.00 79.62 89 SER A CA 1
ATOM 726 C C . SER A 1 89 ? -11.319 -1.255 14.425 1.00 79.62 89 SER A C 1
ATOM 728 O O . SER A 1 89 ? -12.512 -1.029 14.210 1.00 79.62 89 SER A O 1
ATOM 730 N N . ASN A 1 90 ? -10.890 -1.693 15.613 1.00 74.81 90 ASN A N 1
ATOM 731 C CA . ASN A 1 90 ? -11.802 -2.024 16.719 1.00 74.81 90 ASN A CA 1
ATOM 732 C C . ASN A 1 90 ? -12.734 -0.863 17.109 1.00 74.81 90 ASN A C 1
ATOM 734 O O . ASN A 1 90 ? -13.879 -1.077 17.500 1.00 74.81 90 ASN A O 1
ATOM 738 N N . ASN A 1 91 ? -12.260 0.376 16.970 1.00 75.38 91 ASN A N 1
ATOM 739 C CA . ASN A 1 91 ? -13.037 1.586 17.239 1.00 75.38 91 ASN A CA 1
ATOM 740 C C . ASN A 1 91 ? -13.978 2.013 16.087 1.00 75.38 91 ASN A C 1
ATOM 742 O O . ASN A 1 91 ? -14.692 3.008 16.226 1.00 75.38 91 ASN A O 1
ATOM 746 N N . GLY A 1 92 ? -13.984 1.302 14.954 1.00 79.00 92 GLY A N 1
ATOM 747 C CA . GLY A 1 92 ? -14.851 1.573 13.803 1.00 79.00 92 GLY A CA 1
ATOM 748 C C . GLY A 1 92 ? -14.484 2.811 12.976 1.00 79.00 92 GLY A C 1
ATOM 749 O O . GLY A 1 92 ? -15.245 3.189 12.087 1.00 79.00 92 GLY A O 1
ATOM 750 N N . GLN A 1 93 ? -13.359 3.472 13.265 1.00 85.44 93 GLN A N 1
ATOM 751 C CA . GLN A 1 93 ? -12.989 4.750 12.642 1.00 85.44 93 GLN A CA 1
ATOM 752 C C . GLN A 1 93 ? -12.117 4.597 11.393 1.00 85.44 93 GLN A C 1
ATOM 754 O O . GLN A 1 93 ? -12.044 5.531 10.594 1.00 85.44 93 GLN A O 1
ATOM 759 N N . TYR A 1 94 ? -11.473 3.445 11.198 1.00 88.38 94 TYR A N 1
ATOM 760 C CA . TYR A 1 94 ? -10.521 3.233 10.111 1.00 88.38 94 TYR A CA 1
ATOM 761 C C . TYR A 1 94 ? -10.771 1.910 9.395 1.00 88.38 94 TYR A C 1
ATOM 763 O O . TYR A 1 94 ? -11.102 0.899 10.011 1.00 88.38 94 TYR A O 1
ATOM 771 N N . LEU A 1 95 ? -10.551 1.910 8.085 1.00 89.44 95 LEU A N 1
ATOM 772 C CA . LEU A 1 95 ? -10.181 0.708 7.358 1.00 89.44 95 LEU A CA 1
ATOM 773 C C . LEU A 1 95 ? -8.679 0.559 7.392 1.00 89.44 95 LEU A C 1
ATOM 775 O O . LEU A 1 95 ? -7.950 1.534 7.213 1.00 89.44 95 LEU A O 1
ATOM 779 N N . VAL A 1 96 ? -8.237 -0.674 7.548 1.00 90.00 96 VAL A N 1
ATOM 780 C CA . VAL A 1 96 ? -6.832 -1.031 7.535 1.00 90.00 96 VAL A CA 1
ATOM 781 C C . VAL A 1 96 ? -6.667 -2.232 6.631 1.00 90.00 96 VAL A C 1
ATOM 783 O O . VAL A 1 96 ? -7.369 -3.230 6.774 1.00 90.00 96 VAL A O 1
ATOM 786 N N . ALA A 1 97 ? -5.753 -2.116 5.677 1.00 91.00 97 ALA A N 1
ATOM 787 C CA . ALA A 1 97 ? -5.497 -3.137 4.684 1.00 91.00 97 ALA A CA 1
ATOM 788 C C . ALA A 1 97 ? -4.052 -3.621 4.765 1.00 91.00 97 ALA A C 1
ATOM 790 O O . ALA A 1 97 ? -3.120 -2.827 4.901 1.00 91.00 97 ALA A O 1
ATOM 791 N N . ARG A 1 98 ? -3.870 -4.933 4.641 1.00 88.56 98 ARG A N 1
ATOM 792 C CA . ARG A 1 98 ? -2.572 -5.562 4.413 1.00 88.56 98 ARG A CA 1
ATOM 793 C C . ARG A 1 98 ? -2.428 -5.915 2.954 1.00 88.56 98 ARG A C 1
ATOM 795 O O . ARG A 1 98 ? -3.394 -6.262 2.279 1.00 88.56 98 ARG A O 1
ATOM 802 N N . GLY A 1 99 ? -1.199 -5.852 2.483 1.00 91.44 99 GLY A N 1
ATOM 803 C CA . GLY A 1 99 ? -0.927 -6.080 1.087 1.00 91.44 99 GLY A CA 1
ATOM 804 C C . GLY A 1 99 ? 0.544 -5.951 0.765 1.00 91.44 99 GLY A C 1
ATOM 805 O O . GLY A 1 99 ? 1.393 -6.343 1.566 1.00 91.44 99 GLY A O 1
ATOM 806 N N . SER A 1 100 ? 0.848 -5.404 -0.405 1.00 92.12 100 SER A N 1
ATOM 807 C CA . SER A 1 100 ? 2.227 -5.197 -0.833 1.00 92.12 100 SER A CA 1
ATOM 808 C C . SER A 1 100 ? 2.409 -3.889 -1.586 1.00 92.12 100 SER A C 1
ATOM 810 O O . SER A 1 100 ? 1.480 -3.394 -2.220 1.00 92.12 100 SER A O 1
ATOM 812 N N . LEU A 1 101 ? 3.623 -3.351 -1.521 1.00 94.69 101 LEU A N 1
ATOM 813 C CA . LEU A 1 101 ? 4.127 -2.365 -2.469 1.00 94.69 101 LEU A CA 1
ATOM 814 C C . LEU A 1 101 ? 5.047 -3.079 -3.453 1.00 94.69 101 LEU A C 1
ATOM 816 O O . LEU A 1 101 ? 5.843 -3.927 -3.048 1.00 94.69 101 LEU A O 1
ATOM 820 N N . SER A 1 102 ? 4.943 -2.732 -4.732 1.00 94.12 102 SER A N 1
ATOM 821 C CA . SER A 1 102 ? 5.784 -3.277 -5.798 1.00 94.12 102 SER A CA 1
ATOM 822 C C . SER A 1 102 ? 6.327 -2.163 -6.683 1.00 94.12 102 SER A C 1
ATOM 824 O O . SER A 1 102 ? 5.576 -1.295 -7.117 1.00 94.12 102 SER A O 1
ATOM 826 N N . LYS A 1 103 ? 7.622 -2.200 -6.991 1.00 93.88 103 LYS A N 1
ATOM 827 C CA . LYS A 1 103 ? 8.257 -1.353 -7.998 1.00 93.88 103 LYS A CA 1
ATOM 828 C C . LYS A 1 103 ? 8.222 -2.064 -9.347 1.00 93.88 103 LYS A C 1
ATOM 830 O O . LYS A 1 103 ? 8.808 -3.141 -9.497 1.00 93.88 103 LYS A O 1
ATOM 835 N N . LEU A 1 104 ? 7.537 -1.451 -10.304 1.00 95.56 104 LEU A N 1
ATOM 836 C CA . LEU A 1 104 ? 7.379 -1.945 -11.666 1.00 95.56 104 LEU A CA 1
ATOM 837 C C . LEU A 1 104 ? 8.180 -1.093 -12.653 1.00 95.56 104 LEU A C 1
ATOM 839 O O . LEU A 1 104 ? 8.432 0.091 -12.410 1.00 95.56 104 LEU A O 1
ATOM 843 N N . GLY A 1 105 ? 8.569 -1.702 -13.766 1.00 95.88 105 GLY A N 1
ATOM 844 C CA . GLY A 1 105 ? 9.077 -1.025 -14.951 1.00 95.88 105 GLY A CA 1
ATOM 845 C C . GLY A 1 105 ? 8.072 -1.117 -16.091 1.00 95.88 105 GLY A C 1
ATOM 846 O O . GLY A 1 105 ? 7.476 -2.171 -16.297 1.00 95.88 105 GLY A O 1
ATOM 847 N N . HIS A 1 106 ? 7.908 -0.019 -16.827 1.00 96.56 106 HIS A N 1
ATOM 848 C CA . HIS A 1 106 ? 7.131 0.010 -18.061 1.00 96.56 106 HIS A CA 1
ATOM 849 C C . HIS A 1 106 ? 8.036 -0.272 -19.255 1.00 96.56 106 HIS A C 1
ATOM 851 O O . HIS A 1 106 ? 8.951 0.510 -19.556 1.00 96.56 106 HIS A O 1
ATOM 857 N N . PHE A 1 107 ? 7.802 -1.403 -19.910 1.00 94.94 107 PHE A N 1
ATOM 858 C CA . PHE A 1 107 ? 8.470 -1.775 -21.143 1.00 94.94 107 PHE A CA 1
ATOM 859 C C . PHE A 1 107 ? 7.570 -1.449 -22.326 1.00 94.94 107 PHE A C 1
ATOM 861 O O . PHE A 1 107 ? 6.392 -1.793 -22.341 1.00 94.94 107 PHE A O 1
ATOM 868 N N . ASP A 1 108 ? 8.156 -0.810 -23.327 1.00 94.88 108 ASP A N 1
ATOM 869 C CA . ASP A 1 108 ? 7.538 -0.541 -24.616 1.00 94.88 108 ASP A CA 1
ATOM 870 C C . ASP A 1 108 ? 8.678 -0.498 -25.638 1.00 94.88 108 ASP A C 1
ATOM 872 O O . ASP A 1 108 ? 9.491 0.438 -25.663 1.00 94.88 108 ASP A O 1
ATOM 876 N N . GLY A 1 109 ? 8.805 -1.590 -26.392 1.00 90.81 109 GLY A N 1
ATOM 877 C CA . GLY A 1 109 ? 9.913 -1.805 -27.310 1.00 90.81 109 GLY A CA 1
ATOM 878 C C . GLY A 1 109 ? 9.956 -3.210 -27.906 1.00 90.81 109 GLY A C 1
ATOM 879 O O . GLY A 1 109 ? 9.047 -4.020 -27.729 1.00 90.81 109 GLY A O 1
ATOM 880 N N . ASN A 1 110 ? 11.035 -3.490 -28.640 1.00 89.62 110 ASN A N 1
ATOM 881 C CA . ASN A 1 110 ? 11.293 -4.819 -29.191 1.00 89.62 110 ASN A CA 1
ATOM 882 C C . ASN A 1 110 ? 12.026 -5.688 -28.167 1.00 89.62 110 ASN A C 1
ATOM 884 O O . ASN A 1 110 ? 13.017 -5.252 -27.576 1.00 89.62 110 ASN A O 1
ATOM 888 N N . THR A 1 111 ? 11.562 -6.915 -27.997 1.00 83.00 111 THR A N 1
ATOM 889 C CA . THR A 1 111 ? 12.229 -7.973 -27.239 1.00 83.00 111 THR A CA 1
ATOM 890 C C . THR A 1 111 ? 13.456 -8.506 -27.983 1.00 83.00 111 THR A C 1
ATOM 892 O O . THR A 1 111 ? 13.666 -8.216 -29.164 1.00 83.00 111 THR A O 1
ATOM 895 N N . GLU A 1 112 ? 14.282 -9.309 -27.306 1.00 80.56 112 GLU A N 1
ATOM 896 C CA . GLU A 1 112 ? 15.483 -9.911 -27.911 1.00 80.56 112 GLU A CA 1
ATOM 897 C C . GLU A 1 112 ? 15.168 -10.830 -29.107 1.00 80.56 112 GLU A C 1
ATOM 899 O O . GLU A 1 112 ? 15.968 -10.923 -30.036 1.00 80.56 112 GLU A O 1
ATOM 904 N N . ASP A 1 113 ? 13.992 -11.465 -29.131 1.00 84.44 113 ASP A N 1
ATOM 905 C CA . ASP A 1 113 ? 13.486 -12.270 -30.252 1.00 84.44 113 ASP A CA 1
ATOM 906 C C . ASP A 1 113 ? 12.823 -11.432 -31.366 1.00 84.44 113 ASP A C 1
ATOM 908 O O . ASP A 1 113 ? 12.367 -11.978 -32.371 1.00 84.44 113 ASP A O 1
ATOM 912 N N . GLY A 1 114 ? 12.820 -10.100 -31.233 1.00 85.25 114 GLY A N 1
ATOM 913 C CA . GLY A 1 114 ? 12.371 -9.153 -32.256 1.00 85.25 114 GLY A CA 1
ATOM 914 C C . GLY A 1 114 ? 10.871 -8.846 -32.247 1.00 85.25 114 GLY A C 1
ATOM 915 O O . GLY A 1 114 ? 10.395 -8.149 -33.144 1.00 85.25 114 GLY A O 1
ATOM 916 N N . GLY A 1 115 ? 10.123 -9.341 -31.259 1.00 90.50 115 GLY A N 1
ATOM 917 C CA . GLY A 1 115 ? 8.709 -9.027 -31.072 1.00 90.50 115 GLY A CA 1
ATOM 918 C C . GLY A 1 115 ? 8.510 -7.664 -30.410 1.00 90.50 115 GLY A C 1
ATOM 919 O O . GLY A 1 115 ? 9.166 -7.338 -29.428 1.00 90.50 115 GLY A O 1
ATOM 920 N N . TYR A 1 116 ? 7.583 -6.853 -30.915 1.00 92.25 116 TYR A N 1
ATOM 921 C CA . TYR A 1 116 ? 7.194 -5.622 -30.226 1.00 92.25 116 TYR A CA 1
ATOM 922 C C . TYR A 1 116 ? 6.194 -5.934 -29.105 1.00 92.25 116 TYR A C 1
ATOM 924 O O . TYR A 1 116 ? 5.170 -6.575 -29.358 1.00 92.25 116 TYR A O 1
ATOM 932 N N . MET A 1 117 ? 6.471 -5.474 -27.883 1.00 93.31 117 MET A N 1
ATOM 933 C CA . MET A 1 117 ? 5.611 -5.680 -26.713 1.00 93.31 117 MET A CA 1
ATOM 934 C C . MET A 1 117 ? 5.503 -4.413 -25.860 1.00 93.31 117 MET A C 1
ATOM 936 O O . MET A 1 117 ? 6.443 -3.622 -25.789 1.00 93.31 117 MET A O 1
ATOM 940 N N . VAL A 1 118 ? 4.363 -4.265 -25.175 1.00 95.25 118 VAL A N 1
ATOM 941 C CA . VAL A 1 118 ? 4.103 -3.202 -24.193 1.00 95.25 118 VAL A CA 1
ATOM 942 C C . VAL A 1 118 ? 3.494 -3.818 -22.938 1.00 95.25 118 VAL A C 1
ATOM 944 O O . VAL A 1 118 ? 2.431 -4.435 -23.020 1.00 95.25 118 VAL A O 1
ATOM 947 N N . PHE A 1 119 ? 4.159 -3.683 -21.793 1.00 94.88 119 PHE A N 1
ATOM 948 C CA . PHE A 1 119 ? 3.699 -4.251 -20.523 1.00 94.88 119 PHE A CA 1
ATOM 949 C C . PHE A 1 119 ? 4.403 -3.616 -19.316 1.00 94.88 119 PHE A C 1
ATOM 951 O O . PHE A 1 119 ? 5.478 -3.029 -19.435 1.00 94.88 119 PHE A O 1
ATOM 958 N N . ASP A 1 120 ? 3.785 -3.770 -18.145 1.00 94.88 120 ASP A N 1
ATOM 959 C CA . ASP A 1 120 ? 4.375 -3.425 -16.853 1.00 94.88 120 ASP A CA 1
ATOM 960 C C . ASP A 1 120 ? 4.801 -4.715 -16.138 1.00 94.88 120 ASP A C 1
ATOM 962 O O . ASP A 1 120 ? 4.017 -5.665 -16.059 1.00 94.88 120 ASP A O 1
ATOM 966 N N . GLU A 1 121 ? 6.014 -4.763 -15.588 1.00 93.50 121 GLU A N 1
ATOM 967 C CA . GLU A 1 121 ? 6.485 -5.926 -14.824 1.00 93.50 121 GLU A CA 1
ATOM 968 C C . GLU A 1 121 ? 7.362 -5.553 -13.616 1.00 93.50 121 GLU A C 1
ATOM 970 O O . GLU A 1 121 ? 7.917 -4.451 -13.564 1.00 93.50 121 GLU A O 1
ATOM 975 N N . PRO A 1 122 ? 7.517 -6.448 -12.623 1.00 92.31 122 PRO A N 1
ATOM 976 C CA . PRO A 1 122 ? 8.426 -6.236 -11.500 1.00 92.31 122 PRO A CA 1
ATOM 977 C C . PRO A 1 122 ? 9.895 -6.164 -11.939 1.00 92.31 122 PRO A C 1
ATOM 979 O O . PRO A 1 122 ? 10.356 -6.967 -12.743 1.00 92.31 122 PRO A O 1
ATOM 982 N N . LEU A 1 123 ? 10.680 -5.268 -11.328 1.00 88.25 123 LEU A N 1
ATOM 983 C CA . LEU A 1 123 ? 12.095 -5.060 -11.688 1.00 88.25 123 LEU A CA 1
ATOM 984 C C . LEU A 1 123 ? 13.052 -6.209 -11.294 1.00 88.25 123 LEU A C 1
ATOM 986 O O . LEU A 1 123 ? 14.261 -6.100 -11.521 1.00 88.25 123 LEU A O 1
ATOM 990 N N . GLY A 1 124 ? 12.535 -7.292 -10.709 1.00 80.44 124 GLY A N 1
ATOM 991 C CA . GLY A 1 124 ? 13.289 -8.464 -10.269 1.00 80.44 124 GLY A CA 1
ATOM 992 C C . GLY A 1 124 ? 13.063 -8.811 -8.795 1.00 80.44 124 GLY A C 1
ATOM 993 O O . GLY A 1 124 ? 12.163 -8.298 -8.135 1.00 80.44 124 GLY A O 1
ATOM 994 N N . ILE A 1 125 ? 13.895 -9.703 -8.254 1.00 75.19 125 ILE A N 1
ATOM 995 C CA . ILE A 1 125 ? 13.808 -10.123 -6.846 1.00 75.19 125 ILE A CA 1
ATOM 996 C C . ILE A 1 125 ? 13.997 -8.911 -5.923 1.00 75.19 125 ILE A C 1
ATOM 998 O O . ILE A 1 125 ? 14.934 -8.133 -6.087 1.00 75.19 125 ILE A O 1
ATOM 1002 N N . GLY A 1 126 ? 13.113 -8.773 -4.932 1.00 75.50 126 GLY A N 1
ATOM 1003 C CA . GLY A 1 126 ? 13.139 -7.669 -3.968 1.00 75.50 126 GLY A CA 1
ATOM 1004 C C . GLY A 1 126 ? 12.428 -6.400 -4.440 1.00 75.50 126 GLY A C 1
ATOM 1005 O O . GLY A 1 126 ? 12.370 -5.434 -3.685 1.00 75.50 126 GLY A O 1
ATOM 1006 N N . SER A 1 127 ? 11.840 -6.392 -5.642 1.00 81.88 127 SER A N 1
ATOM 1007 C CA . SER A 1 127 ? 11.034 -5.261 -6.109 1.00 81.88 127 SER A CA 1
ATOM 1008 C C . SER A 1 127 ? 9.640 -5.211 -5.481 1.00 81.88 127 SER A C 1
ATOM 1010 O O . SER A 1 127 ? 8.911 -4.271 -5.762 1.00 81.88 127 SER A O 1
ATOM 1012 N N . ALA A 1 128 ? 9.258 -6.185 -4.651 1.00 88.31 128 ALA A N 1
ATOM 1013 C CA . ALA A 1 128 ? 7.991 -6.215 -3.931 1.00 88.31 128 ALA A CA 1
ATOM 1014 C C . ALA A 1 128 ? 8.204 -6.561 -2.452 1.00 88.31 128 ALA A C 1
ATOM 1016 O O . ALA A 1 128 ? 9.081 -7.358 -2.110 1.00 88.31 128 ALA A O 1
ATOM 1017 N N . GLY A 1 129 ? 7.401 -5.967 -1.575 1.00 88.62 129 GLY A N 1
ATOM 1018 C CA . GLY A 1 129 ? 7.435 -6.234 -0.140 1.00 88.62 129 GLY A CA 1
ATOM 1019 C C . GLY A 1 129 ? 6.100 -5.922 0.525 1.00 88.62 129 GLY A C 1
ATOM 1020 O O . GLY A 1 129 ? 5.283 -5.204 -0.054 1.00 88.62 129 GLY A O 1
ATOM 1021 N N . PRO A 1 130 ? 5.849 -6.478 1.721 1.00 88.25 130 PRO A N 1
ATOM 1022 C CA . PRO A 1 130 ? 4.579 -6.294 2.403 1.00 88.25 130 PRO A CA 1
ATOM 1023 C C . PRO A 1 130 ? 4.364 -4.825 2.748 1.00 88.25 130 PRO A C 1
ATOM 1025 O O . PRO A 1 130 ? 5.317 -4.079 2.938 1.00 88.25 130 PRO A O 1
ATOM 1028 N N . ALA A 1 131 ? 3.113 -4.407 2.834 1.00 90.62 131 ALA A N 1
ATOM 1029 C CA . ALA A 1 131 ? 2.764 -3.069 3.270 1.00 90.62 131 ALA A CA 1
ATOM 1030 C C . ALA A 1 131 ? 1.436 -3.083 4.022 1.00 90.62 131 ALA A C 1
ATOM 1032 O O . ALA A 1 131 ? 0.579 -3.943 3.793 1.00 90.62 131 ALA A O 1
ATOM 1033 N N . THR A 1 132 ? 1.287 -2.106 4.908 1.00 89.69 132 THR A N 1
ATOM 1034 C CA . THR A 1 132 ? 0.038 -1.830 5.613 1.00 89.69 132 THR A CA 1
ATOM 1035 C C . THR A 1 132 ? -0.459 -0.460 5.185 1.00 89.69 132 THR A C 1
ATOM 1037 O O . THR A 1 132 ? 0.314 0.498 5.140 1.00 89.69 132 THR A O 1
ATOM 1040 N N . PHE A 1 133 ? -1.750 -0.366 4.899 1.00 92.81 133 PHE A N 1
ATOM 1041 C CA . PHE A 1 133 ? -2.434 0.842 4.457 1.00 92.81 133 PHE A CA 1
ATOM 1042 C C . PHE A 1 133 ? -3.603 1.138 5.385 1.00 92.81 133 PHE A C 1
ATOM 1044 O O . PHE A 1 133 ? -4.166 0.221 5.982 1.00 92.81 133 PHE A O 1
ATOM 1051 N N . TYR A 1 134 ? -4.002 2.400 5.479 1.00 93.06 134 TYR A N 1
ATOM 1052 C CA . TYR A 1 134 ? -5.180 2.787 6.246 1.00 93.06 134 TYR A CA 1
ATOM 1053 C C . TYR A 1 134 ? -5.976 3.902 5.572 1.00 93.06 134 TYR A C 1
ATOM 1055 O O . TYR A 1 134 ? -5.426 4.687 4.801 1.00 93.06 134 TYR A O 1
ATOM 1063 N N . LYS A 1 135 ? -7.273 3.972 5.877 1.00 92.19 135 LYS A N 1
ATOM 1064 C CA . LYS A 1 135 ? -8.206 5.011 5.423 1.00 92.19 135 LYS A CA 1
ATOM 1065 C C . LYS A 1 135 ? -9.186 5.335 6.546 1.00 92.19 135 LYS A C 1
ATOM 1067 O O . LYS A 1 135 ? -9.838 4.435 7.066 1.00 92.19 135 LYS A O 1
ATOM 1072 N N . ALA A 1 136 ? -9.337 6.611 6.892 1.00 89.31 136 ALA A N 1
ATOM 1073 C CA . ALA A 1 136 ? -10.373 7.037 7.836 1.00 89.31 136 ALA A CA 1
ATOM 1074 C C . ALA A 1 136 ? -11.782 6.887 7.228 1.00 89.31 136 ALA A C 1
ATOM 1076 O O . ALA A 1 136 ? -12.013 7.223 6.064 1.00 89.31 136 ALA A O 1
ATOM 1077 N N . ILE A 1 137 ? -12.740 6.411 8.017 1.00 83.75 137 ILE A N 1
ATOM 1078 C CA . ILE A 1 137 ? -14.145 6.241 7.629 1.00 83.75 137 ILE A CA 1
ATOM 1079 C C . ILE A 1 137 ? -14.936 7.485 8.076 1.00 83.75 137 ILE A C 1
ATOM 1081 O O . ILE A 1 137 ? -14.722 7.977 9.183 1.00 83.75 137 ILE A O 1
ATOM 1085 N N . PRO A 1 138 ? -15.866 8.014 7.252 1.00 77.94 138 PRO A N 1
ATOM 1086 C CA . PRO A 1 138 ? -16.320 7.468 5.968 1.00 77.94 138 PRO A CA 1
ATOM 1087 C C . PRO A 1 138 ? -15.584 7.998 4.731 1.00 77.94 138 PRO A C 1
ATOM 1089 O O . PRO A 1 138 ? -15.776 7.453 3.648 1.00 77.94 138 PRO A O 1
ATOM 1092 N N . SER A 1 139 ? -14.782 9.059 4.853 1.00 78.56 139 SER A N 1
ATOM 1093 C CA . SER A 1 139 ? -14.345 9.853 3.693 1.00 78.56 139 SER A CA 1
ATOM 1094 C C . SER A 1 139 ? -12.852 10.189 3.653 1.00 78.56 139 SER A C 1
ATOM 1096 O O . SER A 1 139 ? -12.457 11.087 2.915 1.00 78.56 139 SER A O 1
ATOM 1098 N N . GLY A 1 140 ? -12.017 9.525 4.451 1.00 86.38 140 GLY A N 1
ATOM 1099 C CA . GLY A 1 140 ? -10.568 9.720 4.411 1.00 86.38 140 GLY A CA 1
ATOM 1100 C C . GLY A 1 140 ? -9.945 9.248 3.096 1.00 86.38 140 GLY A C 1
ATOM 1101 O O . GLY A 1 140 ? -10.552 8.494 2.337 1.00 86.38 140 GLY A O 1
ATOM 1102 N N . GLU A 1 141 ? -8.707 9.655 2.831 1.00 92.38 141 GLU A N 1
ATOM 1103 C CA . GLU A 1 141 ? -7.888 9.078 1.757 1.00 92.38 141 GLU A CA 1
ATOM 1104 C C . GLU A 1 141 ? -7.110 7.862 2.272 1.00 92.38 141 GLU A C 1
ATOM 1106 O O . GLU A 1 141 ? -6.814 7.774 3.466 1.00 92.38 141 GLU A O 1
ATOM 1111 N N . TRP A 1 142 ? -6.768 6.935 1.373 1.00 95.19 142 TRP A N 1
ATOM 1112 C CA . TRP A 1 142 ? -5.808 5.883 1.699 1.00 95.19 142 TRP A CA 1
ATOM 1113 C C . TRP A 1 142 ? -4.419 6.477 1.908 1.00 95.19 142 TRP A C 1
ATOM 1115 O O . TRP A 1 142 ? -3.967 7.338 1.151 1.00 95.19 142 TRP A O 1
ATOM 1125 N N . LYS A 1 143 ? -3.737 5.974 2.928 1.00 93.69 143 LYS A N 1
ATOM 1126 C CA . LYS A 1 143 ? -2.367 6.321 3.287 1.00 93.69 143 LYS A CA 1
ATOM 1127 C C . LYS A 1 143 ? -1.580 5.046 3.557 1.00 93.69 143 LYS A C 1
ATOM 1129 O O . LYS A 1 143 ? -2.137 4.029 3.975 1.00 93.69 143 LYS A O 1
ATOM 1134 N N . ILE A 1 144 ? -0.272 5.112 3.340 1.00 92.25 144 ILE A N 1
ATOM 1135 C CA . ILE A 1 144 ? 0.644 4.033 3.707 1.00 92.25 144 ILE A CA 1
ATOM 1136 C C . ILE A 1 144 ? 0.939 4.167 5.199 1.00 92.25 144 ILE A C 1
ATOM 1138 O O . ILE A 1 144 ? 1.469 5.186 5.625 1.00 92.25 144 ILE A O 1
ATOM 1142 N N . LEU A 1 145 ? 0.589 3.141 5.971 1.00 88.62 145 LEU A N 1
ATOM 1143 C CA . LEU A 1 145 ? 0.839 3.064 7.409 1.00 88.62 145 LEU A CA 1
ATOM 1144 C C . LEU A 1 145 ? 2.226 2.475 7.705 1.00 88.62 145 LEU A C 1
ATOM 1146 O O . LEU A 1 145 ? 2.967 2.975 8.542 1.00 88.62 145 LEU A O 1
ATOM 1150 N N . GLN A 1 146 ? 2.585 1.399 7.001 1.00 86.06 146 GLN A N 1
ATOM 1151 C CA . GLN A 1 146 ? 3.916 0.801 7.071 1.00 86.06 146 GLN A CA 1
ATOM 1152 C C . GLN A 1 146 ? 4.350 0.378 5.665 1.00 86.06 146 GLN A C 1
ATOM 1154 O O . GLN A 1 146 ? 3.736 -0.531 5.097 1.00 86.06 146 GLN A O 1
ATOM 1159 N N . PRO A 1 147 ? 5.396 0.994 5.094 1.00 84.69 147 PRO A N 1
ATOM 1160 C CA . PRO A 1 147 ? 5.949 0.560 3.824 1.00 84.69 147 PRO A CA 1
ATOM 1161 C C . PRO A 1 147 ? 6.957 -0.584 4.027 1.00 84.69 147 PRO A C 1
ATOM 1163 O O . PRO A 1 147 ? 7.828 -0.524 4.897 1.00 84.69 147 PRO A O 1
ATOM 1166 N N . TRP A 1 148 ? 6.903 -1.594 3.158 1.00 82.25 148 TRP A N 1
ATOM 1167 C CA . TRP A 1 148 ? 7.874 -2.696 3.109 1.00 82.25 148 TRP A CA 1
ATOM 1168 C C . TRP A 1 148 ? 7.982 -3.476 4.442 1.00 82.25 148 TRP A C 1
ATOM 1170 O O . TRP A 1 148 ? 7.074 -3.512 5.274 1.00 82.25 148 TRP A O 1
ATOM 1180 N N . ASN A 1 149 ? 9.132 -4.117 4.658 1.00 71.75 149 ASN A N 1
ATOM 1181 C CA . ASN A 1 149 ? 9.472 -4.823 5.898 1.00 71.75 149 ASN A CA 1
ATOM 1182 C C . ASN A 1 149 ? 9.992 -3.892 7.011 1.00 71.75 149 ASN A C 1
ATOM 1184 O O . ASN A 1 149 ? 10.601 -4.374 7.966 1.00 71.75 149 ASN A O 1
ATOM 1188 N N . GLN A 1 150 ? 9.851 -2.571 6.876 1.00 72.81 150 GLN A N 1
ATOM 1189 C CA . GLN A 1 150 ? 10.413 -1.647 7.857 1.00 72.81 150 GLN A CA 1
ATOM 1190 C C . GLN A 1 150 ? 9.505 -1.571 9.081 1.00 72.81 150 GLN A C 1
ATOM 1192 O O . GLN A 1 150 ? 8.390 -1.065 8.997 1.00 72.81 150 GLN A O 1
ATOM 1197 N N . VAL A 1 151 ? 10.003 -2.052 10.221 1.00 78.94 151 VAL A N 1
ATOM 1198 C CA . VAL A 1 151 ? 9.387 -1.764 11.520 1.00 78.94 151 VAL A CA 1
ATOM 1199 C C . VAL A 1 151 ? 9.577 -0.265 11.780 1.00 78.94 151 VAL A C 1
ATOM 1201 O O . VAL A 1 151 ? 10.724 0.193 11.773 1.00 78.94 151 VAL A O 1
ATOM 1204 N N . PRO A 1 152 ? 8.504 0.522 11.957 1.00 83.88 152 PRO A N 1
ATOM 1205 C CA . PRO A 1 152 ? 8.625 1.966 12.096 1.00 83.88 152 PRO A CA 1
ATOM 1206 C C . PRO A 1 152 ? 9.296 2.343 13.421 1.00 83.88 152 PRO A C 1
ATOM 1208 O O . PRO A 1 152 ? 9.197 1.634 14.423 1.00 83.88 152 PRO A O 1
ATOM 1211 N N . GLU A 1 153 ? 9.959 3.496 13.441 1.00 88.62 153 GLU A N 1
ATOM 1212 C CA . GLU A 1 153 ? 10.480 4.090 14.674 1.00 88.62 153 GLU A CA 1
ATOM 1213 C C . GLU A 1 153 ? 9.326 4.694 15.485 1.00 88.62 153 GLU A C 1
ATOM 1215 O O . GLU A 1 153 ? 8.549 5.495 14.960 1.00 88.62 153 GLU A O 1
ATOM 1220 N N . CYS A 1 154 ? 9.224 4.363 16.776 1.00 88.62 154 CYS A N 1
ATOM 1221 C CA . CYS A 1 154 ? 8.123 4.818 17.636 1.00 88.62 154 CYS A CA 1
ATOM 1222 C C . CYS A 1 154 ? 8.012 6.353 17.704 1.00 88.62 154 CYS A C 1
ATOM 1224 O O . CYS A 1 154 ? 6.921 6.901 17.872 1.00 88.62 154 CYS A O 1
ATOM 1226 N N . SER A 1 155 ? 9.147 7.047 17.586 1.00 88.06 155 SER A N 1
ATOM 1227 C CA . SER A 1 155 ? 9.260 8.508 17.607 1.00 88.06 155 SER A CA 1
ATOM 1228 C C . SER A 1 155 ? 8.767 9.177 16.319 1.00 88.06 155 SER A C 1
ATOM 1230 O O . SER A 1 155 ? 8.427 10.359 16.350 1.00 88.06 155 SER A O 1
ATOM 1232 N N . LYS A 1 156 ? 8.678 8.436 15.206 1.00 88.12 156 LYS A N 1
ATOM 1233 C CA . LYS A 1 156 ? 8.175 8.930 13.911 1.00 88.12 156 LYS A CA 1
ATOM 1234 C C . LYS A 1 156 ? 6.682 8.694 13.707 1.00 88.12 156 LYS A C 1
ATOM 1236 O O . LYS A 1 156 ? 6.113 9.269 12.786 1.00 88.12 156 LYS A O 1
ATOM 1241 N N . LEU A 1 157 ? 6.063 7.873 14.554 1.00 88.38 157 LEU A N 1
ATOM 1242 C CA . LEU A 1 157 ? 4.634 7.602 14.492 1.00 88.38 157 LEU A CA 1
ATOM 1243 C C . LEU A 1 157 ? 3.831 8.749 15.100 1.00 88.38 157 LEU A C 1
ATOM 1245 O O . LEU A 1 157 ? 4.061 9.162 16.243 1.00 88.38 157 LEU A O 1
ATOM 1249 N N . THR A 1 158 ? 2.846 9.215 14.345 1.00 90.19 158 THR A N 1
ATOM 1250 C CA . THR A 1 158 ? 1.821 10.142 14.819 1.00 90.19 158 THR A CA 1
ATOM 1251 C C . THR A 1 158 ? 0.894 9.463 15.829 1.00 90.19 158 THR A C 1
ATOM 1253 O O . THR A 1 158 ? 0.797 8.236 15.892 1.00 90.19 158 THR A O 1
ATOM 1256 N N . ASP A 1 159 ? 0.174 10.257 16.622 1.00 88.31 159 ASP A N 1
ATOM 1257 C CA . ASP A 1 159 ? -0.812 9.714 17.566 1.00 88.31 159 ASP A CA 1
ATOM 1258 C C . ASP A 1 159 ? -1.969 8.995 16.843 1.00 88.31 159 ASP A C 1
ATOM 1260 O O . ASP A 1 159 ? -2.509 8.017 17.363 1.00 88.31 159 ASP A O 1
ATOM 1264 N N . GLU A 1 160 ? -2.303 9.430 15.619 1.00 88.50 160 GLU A N 1
ATOM 1265 C CA . GLU A 1 160 ? -3.255 8.744 14.731 1.00 88.50 160 GLU A CA 1
ATOM 1266 C C . GLU A 1 160 ? -2.759 7.326 14.411 1.00 88.50 160 GLU A C 1
ATOM 1268 O O . GLU A 1 160 ? -3.461 6.350 14.666 1.00 88.50 160 GLU A O 1
ATOM 1273 N N . GLU A 1 161 ? -1.525 7.193 13.921 1.00 89.44 161 GLU A N 1
ATOM 1274 C CA . GLU A 1 161 ? -0.946 5.898 13.541 1.00 89.44 161 GLU A CA 1
ATOM 1275 C C . GLU A 1 161 ? -0.777 4.968 14.743 1.00 89.44 161 GLU A C 1
ATOM 1277 O O . GLU A 1 161 ? -1.075 3.781 14.637 1.00 89.44 161 GLU A O 1
ATOM 1282 N N . LYS A 1 162 ? -0.370 5.493 15.907 1.00 87.38 162 LYS A N 1
ATOM 1283 C CA . LYS A 1 162 ? -0.297 4.706 17.151 1.00 87.38 162 LYS A CA 1
ATOM 1284 C C . LYS A 1 162 ? -1.663 4.171 17.566 1.00 87.38 162 LYS A C 1
ATOM 1286 O O . LYS A 1 162 ? -1.769 3.000 17.910 1.00 87.38 162 LYS A O 1
ATOM 1291 N N . THR A 1 163 ? -2.700 5.007 17.495 1.00 84.88 163 THR A N 1
ATOM 1292 C CA . THR A 1 163 ? -4.083 4.600 17.799 1.00 84.88 163 THR A CA 1
ATOM 1293 C C . THR A 1 163 ? -4.537 3.491 16.858 1.00 84.88 163 THR A C 1
ATOM 1295 O O . THR A 1 163 ? -5.123 2.504 17.294 1.00 84.88 163 THR A O 1
ATOM 1298 N N . ILE A 1 164 ? -4.230 3.632 15.567 1.00 86.88 164 ILE A N 1
ATOM 1299 C CA . ILE A 1 164 ? -4.544 2.614 14.571 1.00 86.88 164 ILE A CA 1
ATOM 1300 C C . ILE A 1 164 ? -3.804 1.316 14.904 1.00 86.88 164 ILE A C 1
ATOM 1302 O O . ILE A 1 164 ? -4.446 0.281 14.997 1.00 86.88 164 ILE A O 1
ATOM 1306 N N . PHE A 1 165 ? -2.490 1.352 15.139 1.00 84.06 165 PHE A N 1
ATOM 1307 C CA . PHE A 1 165 ? -1.700 0.156 15.448 1.00 84.06 165 PHE A CA 1
ATOM 1308 C C . PHE A 1 165 ? -2.125 -0.570 16.720 1.00 84.06 165 PHE A C 1
ATOM 1310 O O . PHE A 1 165 ? -2.203 -1.796 16.699 1.00 84.06 165 PHE A O 1
ATOM 1317 N N . HIS A 1 166 ? -2.426 0.165 17.788 1.00 81.06 166 HIS A N 1
ATOM 1318 C CA . HIS A 1 166 ? -2.903 -0.407 19.044 1.00 81.06 166 HIS A CA 1
ATOM 1319 C C . HIS A 1 166 ? -4.214 -1.190 18.851 1.00 81.06 166 HIS A C 1
ATOM 1321 O O . HIS A 1 166 ? -4.409 -2.268 19.412 1.00 81.06 166 HIS A O 1
ATOM 1327 N N . ASP A 1 167 ? -5.106 -0.671 18.006 1.00 73.62 167 ASP A N 1
ATOM 1328 C CA . ASP A 1 167 ? -6.414 -1.268 17.732 1.00 73.62 167 ASP A CA 1
ATOM 1329 C C . ASP A 1 167 ? -6.370 -2.365 16.652 1.00 73.62 167 ASP A C 1
ATOM 1331 O O . ASP A 1 167 ? -7.422 -2.862 16.235 1.00 73.62 167 ASP A O 1
ATOM 1335 N N . LEU A 1 168 ? -5.175 -2.749 16.191 1.00 75.81 168 LEU A N 1
ATOM 1336 C CA . LEU A 1 168 ? -4.975 -3.754 15.156 1.00 75.81 168 LEU A CA 1
ATOM 1337 C C . LEU A 1 168 ? -4.291 -4.998 15.701 1.00 75.81 168 LEU A C 1
ATOM 1339 O O . LEU A 1 168 ? -3.120 -4.992 16.080 1.00 75.81 168 LEU A O 1
ATOM 1343 N N . THR A 1 169 ? -4.999 -6.112 15.595 1.00 70.94 169 THR A N 1
ATOM 1344 C CA . THR A 1 169 ? -4.397 -7.435 15.651 1.00 70.94 169 THR A CA 1
ATOM 1345 C C . THR A 1 169 ? -4.529 -8.099 14.292 1.00 70.94 169 THR A C 1
ATOM 1347 O O . THR A 1 169 ? -5.463 -7.829 13.531 1.00 70.94 169 THR A O 1
ATOM 1350 N N . TYR A 1 170 ? -3.563 -8.951 13.959 1.00 68.25 170 TYR A N 1
ATOM 1351 C CA . TYR A 1 170 ? -3.595 -9.672 12.697 1.00 68.25 170 TYR A CA 1
ATOM 1352 C C . TYR A 1 170 ? -3.3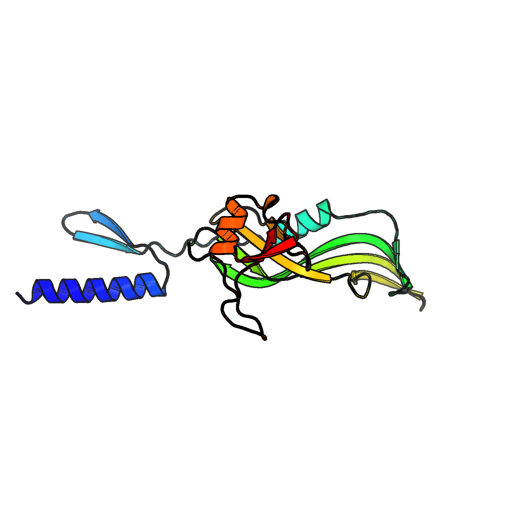49 -11.155 12.874 1.00 68.25 170 TYR A C 1
ATOM 1354 O O . TYR A 1 170 ? -2.459 -11.587 13.608 1.00 68.25 170 TYR A O 1
ATOM 1362 N N . ASN A 1 171 ? -4.067 -11.933 12.078 1.00 67.12 171 ASN A N 1
ATOM 1363 C CA . ASN A 1 171 ? -3.772 -13.340 11.904 1.00 67.12 171 ASN A CA 1
ATOM 1364 C C . ASN A 1 171 ? -2.735 -13.505 10.791 1.00 67.12 171 ASN A C 1
ATOM 1366 O O . ASN A 1 171 ? -2.804 -12.879 9.735 1.00 67.12 171 ASN A O 1
ATOM 1370 N N . THR A 1 172 ? -1.750 -14.357 11.031 1.00 65.56 172 THR A N 1
ATOM 1371 C CA . THR A 1 172 ? -0.766 -14.786 10.038 1.00 65.56 172 THR A CA 1
ATOM 1372 C C . THR A 1 172 ? -0.725 -16.312 10.014 1.00 65.56 172 THR A C 1
ATOM 1374 O O . THR A 1 172 ? -1.198 -16.952 10.958 1.00 65.56 172 THR A O 1
ATOM 1377 N N . PRO A 1 173 ? -0.105 -16.932 8.996 1.00 66.50 173 PRO A N 1
ATOM 1378 C CA . PRO A 1 173 ? 0.154 -18.371 9.017 1.00 66.50 173 PRO A CA 1
ATOM 1379 C C . PRO A 1 173 ? 0.948 -18.841 10.250 1.00 66.50 173 PRO A C 1
ATOM 1381 O O . PRO A 1 173 ? 0.905 -20.020 10.588 1.00 66.50 173 PRO A O 1
ATOM 1384 N N . TYR A 1 174 ? 1.661 -17.929 10.921 1.00 65.94 174 TYR A N 1
ATOM 1385 C CA . TYR A 1 174 ? 2.568 -18.215 12.033 1.00 65.94 174 TYR A CA 1
ATOM 1386 C C . TYR A 1 174 ? 1.989 -17.887 13.417 1.00 65.94 174 TYR A C 1
ATOM 1388 O O . TYR A 1 174 ? 2.612 -18.211 14.425 1.00 65.94 174 TYR A O 1
ATOM 1396 N N . GLY A 1 175 ? 0.818 -17.251 13.497 1.00 66.38 175 GLY A N 1
ATOM 1397 C CA . GLY A 1 175 ? 0.237 -16.836 14.772 1.00 66.38 175 GLY A CA 1
ATOM 1398 C C . GLY A 1 175 ? -1.052 -16.043 14.612 1.00 66.38 175 GLY A C 1
ATOM 1399 O O . GLY A 1 175 ? -1.279 -15.412 13.580 1.00 66.38 175 GLY A O 1
ATOM 1400 N N . LYS A 1 176 ? -1.892 -16.090 15.645 1.00 73.81 176 LYS A N 1
ATOM 1401 C CA . LYS A 1 176 ? -3.109 -15.284 15.753 1.00 73.81 176 LYS A CA 1
ATOM 1402 C C . LYS A 1 176 ? -2.862 -14.066 16.626 1.00 73.81 176 LYS A C 1
ATOM 1404 O O . LYS A 1 176 ? -1.977 -14.102 17.475 1.00 73.81 176 LYS A O 1
ATOM 1409 N N . ASP A 1 177 ? -3.653 -13.029 16.390 1.00 72.31 177 ASP A N 1
ATOM 1410 C CA . ASP A 1 177 ? -3.653 -11.792 17.168 1.00 72.31 177 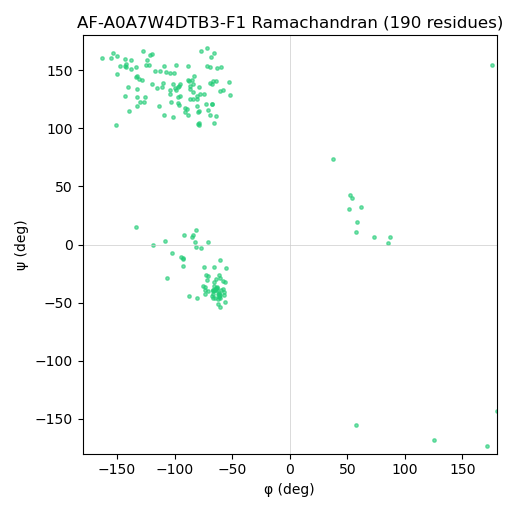ASP A CA 1
ATOM 1411 C C . ASP A 1 177 ? -2.266 -11.148 17.330 1.00 72.31 177 ASP A C 1
ATOM 1413 O O . ASP A 1 177 ? -1.869 -10.699 18.403 1.00 72.31 177 ASP A O 1
ATOM 1417 N N . ILE A 1 178 ? -1.491 -11.124 16.245 1.00 72.06 178 ILE A N 1
ATOM 1418 C CA . ILE A 1 178 ? -0.162 -10.519 16.252 1.00 72.06 178 ILE A CA 1
ATOM 1419 C C . ILE A 1 178 ? -0.315 -9.003 16.341 1.00 72.06 178 ILE A C 1
ATOM 1421 O O . ILE A 1 178 ? -0.841 -8.373 15.418 1.00 72.06 178 ILE A O 1
ATOM 1425 N N . HIS A 1 179 ? 0.175 -8.455 17.451 1.00 74.12 179 HIS A N 1
ATOM 1426 C CA . HIS A 1 179 ? 0.277 -7.024 17.695 1.00 74.12 179 HIS A CA 1
ATOM 1427 C C . HIS A 1 179 ? 1.366 -6.391 16.837 1.00 74.12 179 HIS A C 1
ATOM 1429 O O . HIS A 1 179 ? 2.334 -7.032 16.411 1.00 74.12 179 HIS A O 1
ATOM 1435 N N . PHE A 1 180 ? 1.184 -5.106 16.572 1.00 79.88 180 PHE A N 1
ATOM 1436 C CA . PHE A 1 180 ? 2.146 -4.329 15.827 1.00 79.88 180 PHE A CA 1
ATOM 1437 C C . PHE A 1 180 ? 3.274 -3.831 16.738 1.00 79.88 180 PHE A C 1
ATOM 1439 O O . PHE A 1 180 ? 3.043 -3.490 17.895 1.00 79.88 180 PHE A O 1
ATOM 1446 N N . ASN A 1 181 ? 4.493 -3.771 16.200 1.00 83.88 181 ASN A N 1
ATOM 1447 C CA . ASN A 1 181 ? 5.675 -3.325 16.930 1.00 83.88 181 ASN A CA 1
ATOM 1448 C C . ASN A 1 181 ? 6.261 -2.053 16.316 1.00 83.88 181 ASN A C 1
ATOM 1450 O O . ASN A 1 181 ? 6.246 -1.889 15.099 1.00 83.88 181 ASN A O 1
ATOM 1454 N N . CYS A 1 182 ? 6.875 -1.212 17.143 1.00 86.75 182 CYS A N 1
ATOM 1455 C CA . CYS A 1 182 ? 7.805 -0.175 16.700 1.00 86.75 182 CYS A CA 1
ATOM 1456 C C . CYS A 1 182 ? 9.181 -0.355 17.355 1.00 86.75 182 CYS A C 1
ATOM 1458 O O . CYS A 1 182 ? 9.333 -1.080 18.342 1.00 86.75 182 CYS A O 1
ATOM 1460 N N . ILE A 1 183 ? 10.198 0.288 16.780 1.00 88.62 183 ILE A N 1
ATOM 1461 C CA . ILE A 1 183 ? 11.553 0.343 17.337 1.00 88.62 183 ILE A CA 1
ATOM 1462 C C . ILE A 1 183 ? 11.724 1.655 18.107 1.00 88.62 183 ILE A C 1
ATOM 1464 O O . ILE A 1 183 ? 11.464 2.736 17.574 1.00 88.62 183 ILE A O 1
ATOM 1468 N N . THR A 1 184 ? 12.148 1.577 19.368 1.00 89.19 184 THR A N 1
ATOM 1469 C CA . THR A 1 184 ? 12.477 2.757 20.181 1.00 89.19 184 THR A CA 1
ATOM 1470 C C . THR A 1 184 ? 13.839 3.336 19.791 1.00 89.19 184 THR A C 1
ATOM 1472 O O . THR A 1 184 ? 14.662 2.658 19.178 1.00 89.19 184 THR A O 1
ATOM 1475 N N . ASP A 1 185 ? 14.149 4.554 20.242 1.00 87.25 185 ASP A N 1
ATOM 1476 C CA . ASP A 1 185 ? 15.462 5.185 20.014 1.00 87.25 185 ASP A CA 1
ATOM 1477 C C . ASP A 1 185 ? 16.643 4.381 20.612 1.00 87.25 185 ASP A C 1
ATOM 1479 O O . ASP A 1 185 ? 17.804 4.629 20.291 1.00 87.25 185 ASP A O 1
ATOM 1483 N N . LYS A 1 186 ? 16.359 3.399 21.481 1.00 88.75 186 LYS A N 1
ATOM 1484 C CA . LYS A 1 186 ? 17.342 2.467 22.058 1.00 88.75 186 LYS A CA 1
ATOM 1485 C C . LYS A 1 186 ? 17.498 1.172 21.256 1.00 88.75 186 LYS A C 1
ATOM 1487 O O . LYS A 1 186 ? 18.177 0.257 21.714 1.00 88.75 186 LYS A O 1
ATOM 1492 N N . ASN A 1 187 ? 16.892 1.094 20.071 1.00 86.31 187 ASN A N 1
ATOM 1493 C CA . ASN A 1 187 ? 16.854 -0.096 19.222 1.00 86.31 187 ASN A CA 1
ATOM 1494 C C . ASN A 1 187 ? 16.149 -1.298 19.886 1.00 86.31 187 ASN A C 1
ATOM 1496 O O . ASN A 1 187 ? 16.503 -2.454 19.654 1.00 86.31 187 ASN A O 1
ATOM 1500 N N . GLU A 1 188 ? 15.151 -1.020 20.730 1.00 88.00 188 GLU A N 1
ATOM 1501 C CA . GLU A 1 188 ? 14.312 -2.032 21.377 1.00 88.00 188 GLU A CA 1
ATOM 1502 C C . GLU A 1 188 ? 12.988 -2.149 20.618 1.00 88.00 188 GLU A C 1
ATOM 1504 O O . GLU A 1 188 ? 12.377 -1.136 20.281 1.00 88.00 188 GLU A O 1
ATOM 1509 N N . SER A 1 189 ? 12.534 -3.376 20.360 1.00 85.62 189 SER A N 1
ATOM 1510 C CA . SER A 1 189 ? 11.209 -3.617 19.785 1.00 85.62 189 SER A CA 1
ATOM 1511 C C . SER A 1 189 ? 10.163 -3.626 20.892 1.00 85.62 189 SER A C 1
ATOM 1513 O O . SER A 1 189 ? 10.295 -4.370 21.865 1.00 85.62 189 SER A O 1
ATOM 1515 N N . VAL A 1 190 ? 9.136 -2.794 20.742 1.00 86.69 190 VAL A N 1
ATOM 1516 C CA . VAL A 1 190 ? 8.018 -2.694 21.683 1.00 86.69 190 VAL A CA 1
ATOM 1517 C C . VAL A 1 190 ? 6.700 -2.820 20.934 1.00 86.69 190 VAL A C 1
ATOM 1519 O O . VAL A 1 190 ? 6.566 -2.286 19.832 1.00 86.69 190 VAL A O 1
ATOM 1522 N N . ASN A 1 191 ? 5.736 -3.507 21.549 1.00 84.38 191 ASN A N 1
ATOM 1523 C CA . ASN A 1 191 ? 4.362 -3.509 21.055 1.00 84.38 191 ASN A CA 1
ATOM 1524 C C . ASN A 1 191 ? 3.777 -2.103 21.216 1.00 84.38 191 ASN A C 1
ATOM 1526 O O . ASN A 1 191 ? 4.035 -1.442 22.229 1.00 84.38 191 ASN A O 1
ATOM 1530 N N . ILE A 1 192 ? 3.009 -1.678 20.217 1.00 79.19 192 ILE A N 1
ATOM 1531 C CA . ILE A 1 192 ? 2.236 -0.431 20.243 1.00 79.19 192 ILE A CA 1
ATOM 1532 C C . ILE A 1 192 ? 0.883 -0.679 20.897 1.00 79.19 192 ILE A C 1
ATOM 1534 O O . ILE A 1 192 ? 0.255 -1.707 20.560 1.00 79.19 192 ILE A O 1
#

Sequence (192 aa):
MESKEKVKSANDSIAKYEEATQTKITEVKQDNVTVKEIVKPMAFKADWEIFEEKLKKETMDTTPYYSEVTKHRYQYTFTTASITDIQTSNNGQYLVARGSLSKLGHFDGNTEDGGYMVFDEPLGIGSAGPATFYKAIPSGEWKILQPWNQVPECSKLTDEEKTIFHDLTYNTPYGKDIHFNCITDKNESVNI